Protein AF-A0A7J6T1U2-F1 (afdb_monomer)

Radius of gyration: 19.79 Å; Cα contacts (8 Å, |Δi|>4): 195; chains: 1; bounding box: 61×40×53 Å

Organism: Perkinsus olseni (NCBI:txid32597)

Solvent-accessible surface area (backbone atoms only — not comparable to full-atom values): 10770 Å² total; per-residue (Å²): 135,85,80,74,94,77,48,76,66,61,52,60,63,57,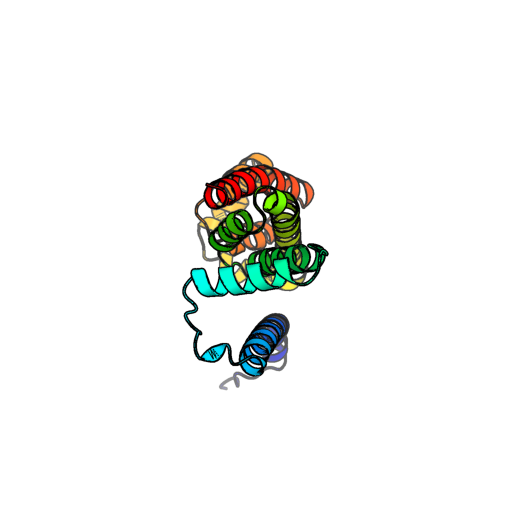48,67,62,43,53,60,50,50,50,49,50,46,51,52,46,52,50,51,48,55,37,52,76,67,66,44,62,89,41,79,74,48,53,73,64,52,56,48,49,53,54,51,51,57,58,72,75,46,100,59,68,63,60,59,50,50,51,52,21,50,52,37,18,50,29,38,51,72,35,45,84,56,62,68,57,40,20,50,35,2,53,76,50,29,80,60,25,52,78,31,43,39,57,22,35,40,51,14,38,52,49,28,21,51,42,20,48,74,76,34,31,68,59,53,40,63,74,33,71,84,37,70,65,46,56,50,48,53,57,42,43,74,78,39,43,63,63,42,44,44,52,55,66,73,45,99,63,58,55,40,52,61,23,30,56,50,24,65,44,94,68,51,70,66,56,49,49,51,30,44,43,59,54,42,43,54,52,39,52,52,32,23,49,62,24,56,107

pLDDT: mean 75.92, std 17.02, range [34.56, 96.31]

Mean predicted aligned error: 12.46 Å

Secondary structure (DSSP, 8-state):
----S--HHHHHHHHHHHHHHHHHHHHHHHHHHHHHHTTGGGGSS--HHHHHHHHHHHHHH-S-THHHHHHHHHHHHHHHHHT---HHHHHHHHHHHGGGGHHHHHHHHHHHHHHHHHHHHHTSHHHHHHHHTT-HHHHHHHHHHHHHHHHHHHHHHHSSS-HHIIIIIHHTSS--HHHHHHHHHHHHHHHHHHHHHHHH-

Sequence (201 aa):
MIASPFSREGFKTLWKPLIPLLVIVSLLLTLLVELKRNDAWAGLLPSFREIVNYLESLSSQNGSYTKEYALFGVVVFLSTICGVPITPVEVTAGFVLKWRALLVAFPAKTAGSVASFLMGRYFWFDLVRSALDRSDYYKALQILTRNSEMKFLFLSRFMYVPIWVKNYGVSVTAVTLRGFLLASASVGFLFSVLFVYVGVT

Structure (mmCIF, N/CA/C/O backbone):
data_AF-A0A7J6T1U2-F1
#
_entry.id   AF-A0A7J6T1U2-F1
#
loop_
_atom_site.group_PDB
_atom_site.id
_atom_site.type_symbol
_atom_site.label_atom_id
_atom_site.label_alt_id
_atom_site.label_comp_id
_atom_site.label_asym_id
_atom_site.label_entity_id
_atom_site.label_seq_id
_atom_site.pdbx_PDB_ins_code
_atom_site.Cartn_x
_atom_site.Cartn_y
_atom_site.Cartn_z
_atom_site.occupancy
_atom_site.B_iso_or_equiv
_atom_site.auth_seq_id
_atom_site.auth_comp_id
_atom_site.auth_asym_id
_atom_site.auth_atom_id
_atom_site.pdbx_PDB_model_num
ATOM 1 N N . MET A 1 1 ? -39.356 -29.074 11.215 1.00 36.44 1 MET A N 1
ATOM 2 C CA . MET A 1 1 ? -39.395 -28.295 9.958 1.00 36.44 1 MET A CA 1
ATOM 3 C C . MET A 1 1 ? -37.972 -27.910 9.601 1.00 36.44 1 MET A C 1
ATOM 5 O O . MET A 1 1 ? -37.366 -27.126 10.316 1.00 36.44 1 MET A O 1
ATOM 9 N N . ILE A 1 2 ? -37.411 -28.547 8.576 1.00 34.56 2 ILE A N 1
ATOM 10 C CA . ILE A 1 2 ? -36.039 -28.321 8.111 1.00 34.56 2 ILE A CA 1
ATOM 11 C C . ILE A 1 2 ? -36.081 -27.085 7.209 1.00 34.56 2 ILE A C 1
ATOM 13 O O . ILE A 1 2 ? -36.714 -27.112 6.156 1.00 34.56 2 ILE A O 1
ATOM 17 N N . ALA A 1 3 ? -35.481 -25.982 7.655 1.00 34.78 3 ALA A N 1
ATOM 18 C CA . ALA A 1 3 ? -35.386 -24.763 6.863 1.00 34.78 3 ALA A CA 1
ATOM 19 C C . ALA A 1 3 ? -34.454 -25.010 5.667 1.00 34.78 3 ALA A C 1
ATOM 21 O O . ALA A 1 3 ? -33.284 -25.351 5.836 1.00 34.78 3 ALA A O 1
ATOM 22 N N . SER A 1 4 ? -34.982 -24.862 4.452 1.00 39.25 4 SER A N 1
ATOM 23 C CA . SER A 1 4 ? -34.212 -24.944 3.211 1.00 39.25 4 SER A CA 1
ATOM 24 C C . SER A 1 4 ? -33.115 -23.865 3.185 1.00 39.25 4 SER A C 1
ATOM 26 O O . SER A 1 4 ? -33.428 -22.703 3.457 1.00 39.25 4 SER A O 1
ATOM 28 N N . PRO A 1 5 ? -31.866 -24.177 2.795 1.00 42.72 5 PRO A N 1
ATOM 29 C CA . PRO A 1 5 ? -30.718 -23.268 2.912 1.00 42.72 5 PRO A CA 1
ATOM 30 C C . PRO A 1 5 ? -30.700 -22.112 1.891 1.00 42.72 5 PRO A C 1
ATOM 32 O O . PRO A 1 5 ? -29.701 -21.410 1.775 1.00 42.72 5 PRO A O 1
ATOM 35 N N . PHE A 1 6 ? -31.783 -21.884 1.145 1.00 45.88 6 PHE A N 1
ATOM 36 C CA . PHE A 1 6 ? -31.827 -20.929 0.036 1.00 45.88 6 PHE A CA 1
ATOM 37 C C . PHE A 1 6 ? -32.827 -19.792 0.302 1.00 45.88 6 PHE A C 1
ATOM 39 O O . PHE A 1 6 ? -33.858 -19.664 -0.356 1.00 45.88 6 PHE A O 1
ATOM 46 N N . SER A 1 7 ? -32.542 -18.949 1.300 1.00 49.25 7 SER A N 1
ATOM 47 C CA . SER A 1 7 ? -33.283 -17.695 1.485 1.00 49.25 7 SER A CA 1
ATOM 48 C C . SER A 1 7 ? -32.768 -16.628 0.504 1.00 49.25 7 SER A C 1
ATOM 50 O O . SER A 1 7 ? -31.565 -16.491 0.275 1.00 49.25 7 SER A O 1
ATOM 52 N N . ARG A 1 8 ? -33.677 -15.834 -0.086 1.00 46.66 8 ARG A N 1
ATOM 53 C CA . ARG A 1 8 ? -33.342 -14.716 -1.003 1.00 46.66 8 ARG A CA 1
ATOM 54 C C . ARG A 1 8 ? -32.368 -13.691 -0.390 1.00 46.66 8 ARG A C 1
ATOM 56 O O . ARG A 1 8 ? -31.670 -13.000 -1.128 1.00 46.66 8 ARG A O 1
ATOM 63 N N . GLU A 1 9 ? -32.317 -13.609 0.936 1.00 50.97 9 GLU A N 1
ATOM 64 C CA . GLU A 1 9 ? -31.391 -12.780 1.720 1.00 50.97 9 GLU A CA 1
ATOM 65 C C . GLU A 1 9 ? -29.943 -13.298 1.633 1.00 50.97 9 GLU A C 1
ATOM 67 O O . GLU A 1 9 ? -29.033 -12.516 1.357 1.00 50.97 9 GLU A O 1
ATOM 72 N N . GLY A 1 10 ? -29.737 -14.618 1.764 1.00 47.06 10 GLY A N 1
ATOM 73 C CA . GLY A 1 10 ? -28.428 -15.274 1.628 1.00 47.06 10 GLY A CA 1
ATOM 74 C C . GLY A 1 10 ? -27.845 -15.178 0.215 1.00 47.06 10 GLY A C 1
ATOM 75 O O . GLY A 1 10 ? -26.635 -15.070 0.030 1.00 47.06 10 GLY A O 1
ATOM 76 N N . PHE A 1 11 ? -28.714 -15.135 -0.800 1.00 44.22 11 PHE A N 1
ATOM 77 C CA . PHE A 1 11 ? -28.301 -14.915 -2.185 1.00 44.22 11 PHE A CA 1
ATOM 78 C C . PHE A 1 11 ? -27.785 -13.480 -2.391 1.00 44.22 11 PHE A C 1
ATOM 80 O O . PHE A 1 11 ? -26.731 -13.281 -2.978 1.00 44.22 11 PHE A O 1
ATOM 87 N N . LYS A 1 12 ? -28.436 -12.447 -1.843 1.00 45.31 12 LYS A N 1
ATOM 88 C CA . LYS A 1 12 ? -27.966 -11.054 -2.002 1.00 45.31 12 LYS A CA 1
ATOM 89 C C . LYS A 1 12 ? -26.650 -10.759 -1.268 1.00 45.31 12 LYS A C 1
ATOM 91 O O . LYS A 1 12 ? -25.885 -9.908 -1.721 1.00 45.31 12 LYS A O 1
ATOM 96 N N . THR A 1 13 ? -26.367 -11.444 -0.161 1.00 52.94 13 THR A N 1
ATOM 97 C CA . THR A 1 13 ? -25.088 -11.347 0.567 1.00 52.94 13 THR A CA 1
ATOM 98 C C . THR A 1 13 ? -23.954 -12.103 -0.124 1.00 52.94 13 THR A C 1
ATOM 100 O O . THR A 1 13 ? -22.820 -11.628 -0.082 1.00 52.94 13 THR A O 1
ATOM 103 N N . LEU A 1 14 ? -24.249 -13.195 -0.842 1.00 48.59 14 LEU A N 1
ATOM 104 C CA . LEU A 1 14 ? -23.256 -13.934 -1.634 1.00 48.59 14 LEU A CA 1
ATOM 105 C C . LEU A 1 14 ? -22.735 -13.139 -2.845 1.00 48.59 14 LEU A C 1
ATOM 107 O O . LEU A 1 14 ? -21.564 -13.251 -3.194 1.00 48.59 14 LEU A O 1
ATOM 111 N N . TRP A 1 15 ? -23.582 -12.328 -3.491 1.00 43.09 15 TRP A N 1
ATOM 112 C CA . TRP A 1 15 ? -23.226 -11.656 -4.753 1.00 43.09 15 TRP A CA 1
ATOM 113 C C . TRP A 1 15 ? -22.392 -10.377 -4.594 1.00 43.09 15 TRP A C 1
ATOM 115 O O . TRP A 1 15 ? -21.662 -10.001 -5.509 1.00 43.09 15 TRP A O 1
ATOM 125 N N . LYS A 1 16 ? -22.427 -9.723 -3.428 1.00 51.00 16 LYS A N 1
ATOM 126 C CA . LYS A 1 16 ? -21.649 -8.496 -3.167 1.00 51.00 16 LYS A CA 1
ATOM 127 C C . LYS A 1 16 ? -20.119 -8.680 -3.255 1.00 51.00 16 LYS A C 1
ATOM 129 O O . LYS A 1 16 ? -19.478 -7.797 -3.821 1.00 51.00 16 LYS A O 1
ATOM 134 N N . PRO A 1 17 ? -19.517 -9.781 -2.758 1.00 53.31 17 PRO A N 1
ATOM 135 C CA . PRO A 1 17 ? -18.104 -10.093 -3.001 1.00 53.31 17 PRO A CA 1
ATOM 136 C C . PRO A 1 17 ? -17.857 -10.810 -4.338 1.00 53.31 17 PRO A C 1
ATOM 138 O O . PRO A 1 17 ? -16.730 -10.799 -4.828 1.00 53.31 17 PRO A O 1
ATOM 141 N N . LEU A 1 18 ? -18.884 -11.398 -4.963 1.00 50.78 18 LEU A N 1
ATOM 142 C CA . LEU A 1 18 ? -18.737 -12.024 -6.279 1.00 50.78 18 LEU A CA 1
ATOM 143 C C . LEU A 1 18 ? -18.500 -10.994 -7.377 1.00 50.78 18 LEU A C 1
ATOM 145 O O . LEU A 1 18 ? -17.748 -11.285 -8.285 1.00 50.78 18 LEU A O 1
ATOM 149 N N . ILE A 1 19 ? -19.066 -9.788 -7.304 1.00 60.62 19 ILE A N 1
ATOM 150 C CA . ILE A 1 19 ? -18.836 -8.748 -8.322 1.00 60.62 19 ILE A CA 1
ATOM 151 C C . ILE A 1 19 ? -17.349 -8.351 -8.436 1.00 60.62 19 ILE A C 1
ATOM 153 O O . ILE A 1 19 ? -16.812 -8.445 -9.535 1.00 60.62 19 ILE A O 1
ATOM 157 N N . PRO A 1 20 ? -16.634 -7.959 -7.361 1.00 53.28 20 PRO A N 1
ATOM 158 C CA . PRO A 1 20 ? -15.203 -7.668 -7.450 1.00 53.28 20 PRO A CA 1
ATOM 159 C C . PRO A 1 20 ? -14.383 -8.918 -7.793 1.00 53.28 20 PRO A C 1
ATOM 161 O O . PRO A 1 20 ? -13.440 -8.808 -8.566 1.00 53.28 20 PRO A O 1
ATOM 164 N N . LEU A 1 21 ? -14.765 -10.108 -7.308 1.00 55.72 21 LEU A N 1
ATOM 165 C CA . LEU A 1 21 ? -14.121 -11.365 -7.700 1.00 55.72 21 LEU A CA 1
ATOM 166 C C . LEU A 1 21 ? -14.301 -11.645 -9.198 1.00 55.72 21 LEU A C 1
ATOM 168 O O . LEU A 1 21 ? -13.348 -12.029 -9.854 1.00 55.72 21 LEU A O 1
ATOM 172 N N . LEU A 1 22 ? -15.488 -11.413 -9.756 1.00 60.91 22 LEU A N 1
ATOM 173 C CA . LEU A 1 22 ? -15.810 -11.577 -11.173 1.00 60.91 22 LEU A CA 1
ATOM 174 C C . LEU A 1 22 ? -15.120 -10.520 -12.026 1.00 60.91 22 LEU A C 1
ATOM 176 O O . LEU A 1 22 ? -14.711 -10.833 -13.134 1.00 60.91 22 LEU A O 1
ATOM 180 N N . VAL A 1 23 ? -14.945 -9.297 -11.523 1.00 63.38 23 VAL A N 1
ATOM 181 C CA . VAL A 1 23 ? -14.148 -8.259 -12.190 1.00 63.38 23 VAL A CA 1
ATOM 182 C C . VAL A 1 23 ? -12.666 -8.627 -12.161 1.00 63.38 23 VAL A C 1
ATOM 184 O O . VAL A 1 23 ? -12.006 -8.493 -13.180 1.00 63.38 23 VAL A O 1
ATOM 187 N N . ILE A 1 24 ? -12.142 -9.155 -11.053 1.00 60.56 24 ILE A N 1
ATOM 188 C CA . ILE A 1 24 ? -10.757 -9.642 -10.951 1.00 60.56 24 ILE A CA 1
ATOM 189 C C . ILE A 1 24 ? -10.550 -10.863 -11.844 1.00 60.56 24 ILE A C 1
ATOM 191 O O . ILE A 1 24 ? -9.579 -10.910 -12.582 1.00 60.56 24 ILE A O 1
ATOM 195 N N . VAL A 1 25 ? -11.469 -11.825 -11.825 1.00 68.12 25 VAL A N 1
ATOM 196 C CA . VAL A 1 25 ? -11.450 -12.999 -12.701 1.00 68.12 25 VAL A CA 1
ATOM 197 C C . VAL A 1 25 ? -11.589 -12.559 -14.149 1.00 68.12 25 VAL A C 1
ATOM 199 O O . VAL A 1 25 ? -10.854 -13.061 -14.976 1.00 68.12 25 VAL A O 1
ATOM 202 N N . SER A 1 26 ? -12.437 -11.581 -14.465 1.00 60.81 26 SER A N 1
ATOM 203 C CA . SER A 1 26 ? -12.555 -10.996 -15.805 1.00 60.81 26 SER A CA 1
ATOM 204 C C . SER A 1 26 ? -11.263 -10.306 -16.230 1.00 60.81 26 SER A C 1
ATOM 206 O O . SER A 1 26 ? -10.792 -10.556 -17.328 1.00 60.81 26 SER A O 1
ATOM 208 N N . LEU A 1 27 ? -10.629 -9.522 -15.354 1.00 62.75 27 LEU A N 1
ATOM 209 C CA . LEU A 1 27 ? -9.368 -8.836 -15.634 1.00 62.75 27 LEU A CA 1
ATOM 210 C C . LEU A 1 27 ? -8.206 -9.822 -15.795 1.00 62.75 27 LEU A C 1
ATOM 212 O O . LEU A 1 27 ? -7.423 -9.700 -16.735 1.00 62.75 27 LEU A O 1
ATOM 216 N N . LEU A 1 28 ? -8.132 -10.837 -14.932 1.00 63.62 28 LEU A N 1
ATOM 217 C CA . LEU A 1 28 ? -7.198 -11.954 -15.046 1.00 63.62 28 LEU A CA 1
ATOM 218 C C . LEU A 1 28 ? -7.475 -12.758 -16.312 1.00 63.62 28 LEU A C 1
ATOM 220 O O . LEU A 1 28 ? -6.537 -13.108 -17.006 1.00 63.62 28 LEU A O 1
ATOM 224 N N . LEU A 1 29 ? -8.733 -13.004 -16.669 1.00 68.69 29 LEU A N 1
ATOM 225 C CA . LEU A 1 29 ? -9.106 -13.679 -17.907 1.00 68.69 29 LEU A CA 1
ATOM 226 C C . LEU A 1 29 ? -8.769 -12.828 -19.128 1.00 68.69 29 LEU A C 1
ATOM 228 O O . LEU A 1 29 ? -8.266 -13.380 -20.091 1.00 68.69 29 LEU A O 1
ATOM 232 N N . THR A 1 30 ? -8.966 -11.510 -19.106 1.00 67.56 30 THR A N 1
ATOM 233 C CA . THR A 1 30 ? -8.538 -10.627 -20.200 1.00 67.56 30 THR A CA 1
ATOM 234 C C . THR A 1 30 ? -7.022 -10.580 -20.307 1.00 67.56 30 THR A C 1
ATOM 236 O O . THR A 1 30 ? -6.508 -10.619 -21.415 1.00 67.56 30 THR A O 1
ATOM 239 N N . LEU A 1 31 ? -6.301 -10.599 -19.182 1.00 63.50 31 LEU A N 1
ATOM 240 C CA . LEU A 1 31 ? -4.846 -10.719 -19.152 1.00 63.50 31 LEU A CA 1
ATOM 241 C C . LEU A 1 31 ? -4.402 -12.069 -19.732 1.00 63.50 31 LEU A C 1
ATOM 243 O O . LEU A 1 31 ? -3.537 -12.108 -20.593 1.00 63.50 31 LEU A O 1
ATOM 247 N N . LEU A 1 32 ? -5.038 -13.168 -19.329 1.00 61.19 32 LEU A N 1
ATOM 248 C CA . LEU A 1 32 ? -4.779 -14.518 -19.832 1.00 61.19 32 LEU A CA 1
ATOM 249 C C . LEU A 1 32 ? -5.128 -14.641 -21.329 1.00 61.19 32 LEU A C 1
ATOM 251 O O . LEU A 1 32 ? -4.372 -15.232 -22.094 1.00 61.19 32 LEU A O 1
ATOM 255 N N . VAL A 1 33 ? -6.233 -14.054 -21.787 1.00 66.81 33 VAL A N 1
ATOM 256 C CA . VAL A 1 33 ? -6.631 -14.018 -23.204 1.00 66.81 33 VAL A CA 1
ATOM 257 C C . VAL A 1 33 ? -5.656 -13.178 -24.023 1.00 66.81 33 VAL A C 1
ATOM 259 O O . VAL A 1 33 ? -5.296 -13.595 -25.119 1.00 66.81 33 VAL A O 1
ATOM 262 N N . GLU A 1 34 ? -5.171 -12.055 -23.495 1.00 65.25 34 GLU A N 1
ATOM 263 C CA . GLU A 1 34 ? -4.133 -11.242 -24.137 1.00 65.25 34 GLU A CA 1
ATOM 264 C C . GLU A 1 34 ? -2.807 -12.012 -24.234 1.00 65.25 34 GLU A C 1
ATOM 266 O O . GLU A 1 34 ? -2.186 -12.056 -25.294 1.00 65.25 34 GLU A O 1
ATOM 271 N N . LEU A 1 35 ? -2.440 -12.734 -23.170 1.00 51.09 35 LEU A N 1
ATOM 272 C CA . LEU A 1 35 ? -1.322 -13.680 -23.173 1.00 51.09 35 LEU A CA 1
ATOM 273 C C . LEU A 1 35 ? -1.554 -14.828 -24.179 1.00 51.09 35 LEU A C 1
ATOM 275 O O . LEU A 1 35 ? -0.599 -15.358 -24.738 1.00 51.09 35 LEU A O 1
ATOM 279 N N . LYS A 1 36 ? -2.815 -15.204 -24.463 1.00 53.44 36 LYS A N 1
ATOM 280 C CA . LYS A 1 36 ? -3.182 -16.280 -25.419 1.00 53.44 36 LYS A CA 1
ATOM 281 C C . LYS A 1 36 ? -3.104 -15.854 -26.848 1.00 53.44 36 LYS A C 1
ATOM 283 O O . LYS A 1 36 ? -2.620 -16.601 -27.688 1.00 53.44 36 LYS A O 1
ATOM 288 N N . ARG A 1 37 ? -3.582 -14.650 -27.100 1.00 58.78 37 ARG A N 1
ATOM 289 C CA . ARG A 1 37 ? -3.600 -14.052 -28.419 1.00 58.78 37 ARG A CA 1
ATOM 290 C C . ARG A 1 37 ? -2.188 -13.811 -28.961 1.00 58.78 37 ARG A C 1
ATOM 292 O O . ARG A 1 37 ? -2.027 -13.816 -30.171 1.00 58.78 37 ARG A O 1
ATOM 299 N N . ASN A 1 38 ? -1.199 -13.664 -28.079 1.00 56.12 38 ASN A N 1
ATOM 300 C CA . ASN A 1 38 ? 0.208 -13.447 -28.427 1.00 56.12 38 ASN A CA 1
ATOM 301 C C . ASN A 1 38 ? 1.103 -14.705 -28.328 1.00 56.12 38 ASN A C 1
ATOM 303 O O . ASN A 1 38 ? 2.316 -14.552 -28.227 1.00 56.12 38 ASN A O 1
ATOM 307 N N . ASP A 1 39 ? 0.556 -15.930 -28.299 1.00 50.12 39 ASP A N 1
ATOM 308 C CA . ASP A 1 39 ? 1.332 -17.181 -28.114 1.00 50.12 39 ASP A CA 1
ATOM 309 C C . ASP A 1 39 ? 2.215 -17.219 -26.839 1.00 50.12 39 ASP A C 1
ATOM 311 O O . ASP A 1 39 ? 3.097 -18.065 -26.686 1.00 50.12 39 ASP A O 1
ATOM 315 N N . ALA A 1 40 ? 1.936 -16.370 -25.843 1.00 48.41 40 ALA A N 1
ATOM 316 C CA . ALA A 1 40 ? 2.740 -16.250 -24.622 1.00 48.41 40 ALA A CA 1
ATOM 317 C C . ALA A 1 40 ? 2.513 -17.390 -23.601 1.00 48.41 40 ALA A C 1
ATOM 319 O O . ALA A 1 40 ? 3.150 -17.420 -22.550 1.00 48.41 40 ALA A O 1
ATOM 320 N N . TRP A 1 41 ? 1.626 -18.357 -23.881 1.00 41.12 41 TRP A N 1
ATOM 321 C CA . TRP A 1 41 ? 1.329 -19.477 -22.963 1.00 41.12 41 TRP A CA 1
ATOM 322 C C . TRP A 1 41 ? 2.407 -20.548 -22.924 1.00 41.12 41 TRP A C 1
ATOM 324 O O . TRP A 1 41 ? 2.528 -21.237 -21.912 1.00 41.12 41 TRP A O 1
ATOM 334 N N . ALA A 1 42 ? 3.203 -20.683 -23.988 1.00 41.16 42 ALA A N 1
ATOM 335 C CA . ALA A 1 42 ? 4.355 -21.581 -23.978 1.00 41.16 42 ALA A CA 1
ATOM 336 C C . ALA A 1 42 ? 5.417 -21.145 -22.946 1.00 41.16 42 ALA A C 1
ATOM 338 O O . ALA A 1 42 ? 6.231 -21.962 -22.525 1.00 41.16 42 ALA A O 1
ATOM 339 N N . GLY A 1 43 ? 5.358 -19.892 -22.483 1.00 46.44 43 GLY A N 1
ATOM 340 C CA . GLY A 1 43 ? 6.191 -19.337 -21.425 1.00 46.44 43 GLY A CA 1
ATOM 341 C C . GLY A 1 43 ? 5.369 -18.925 -20.211 1.00 46.44 43 GLY A C 1
ATOM 342 O O . GLY A 1 43 ? 5.490 -17.795 -19.782 1.00 46.44 43 GLY A O 1
ATOM 343 N N . LEU A 1 44 ? 4.501 -19.782 -19.649 1.00 41.25 44 LEU A N 1
ATOM 344 C CA . LEU A 1 44 ? 3.744 -19.441 -18.422 1.00 41.25 44 LEU A CA 1
ATOM 345 C C . LEU A 1 44 ? 4.595 -19.484 -17.135 1.00 41.25 44 LEU A C 1
ATOM 347 O O . LEU A 1 44 ? 4.187 -18.992 -16.084 1.00 41.25 44 LEU A O 1
ATOM 351 N N . LEU A 1 45 ? 5.816 -20.004 -17.251 1.00 45.84 45 LEU A N 1
ATOM 352 C CA . LEU A 1 45 ? 6.964 -19.592 -16.450 1.00 45.84 45 LEU A CA 1
ATOM 353 C C . LEU A 1 45 ? 7.926 -18.866 -17.394 1.00 45.84 45 LEU A C 1
ATOM 355 O O . LEU A 1 45 ? 8.958 -19.443 -17.747 1.00 45.84 45 LEU A O 1
ATOM 359 N N . PRO A 1 46 ? 7.623 -17.641 -17.852 1.00 51.38 46 PRO A N 1
ATOM 360 C CA . PRO A 1 46 ? 8.645 -16.898 -18.547 1.00 51.38 46 PRO A CA 1
ATOM 361 C C . PRO A 1 46 ? 9.681 -16.658 -17.460 1.00 51.38 46 PRO A C 1
ATOM 363 O O . PRO A 1 46 ? 9.367 -16.117 -16.391 1.00 51.38 46 PRO A O 1
ATOM 366 N N . SER A 1 47 ? 10.901 -17.155 -17.664 1.00 54.66 47 SER A N 1
ATOM 367 C CA . SER A 1 47 ? 12.005 -16.793 -16.778 1.00 54.66 47 SER A CA 1
ATOM 368 C C . SER A 1 47 ? 11.937 -15.274 -16.578 1.00 54.66 47 SER A C 1
ATOM 370 O O . SER A 1 47 ? 11.574 -14.566 -17.512 1.00 54.66 47 SER A O 1
ATOM 372 N N . PHE A 1 48 ? 12.211 -14.748 -15.380 1.00 48.88 48 PHE A N 1
ATOM 373 C CA . PHE A 1 48 ? 12.170 -13.296 -15.105 1.00 48.88 48 PHE A CA 1
ATOM 374 C C . PHE A 1 48 ? 12.751 -12.457 -16.268 1.00 48.88 48 PHE A C 1
ATOM 376 O O . PHE A 1 48 ? 12.222 -11.412 -16.634 1.00 48.88 48 PHE A O 1
ATOM 383 N N . ARG A 1 49 ? 13.772 -13.021 -16.922 1.00 48.81 49 ARG A N 1
ATOM 384 C CA . ARG A 1 49 ? 14.407 -12.586 -18.164 1.00 48.81 49 ARG A CA 1
ATOM 385 C C . ARG A 1 49 ? 13.476 -12.360 -19.365 1.00 48.81 49 ARG A C 1
ATOM 387 O O . ARG A 1 49 ? 13.653 -11.371 -20.051 1.00 48.81 49 ARG A O 1
ATOM 394 N N . GLU A 1 50 ? 12.506 -13.220 -19.650 1.00 62.16 50 GLU A N 1
ATOM 395 C CA . GLU A 1 50 ? 11.557 -13.049 -20.762 1.00 62.16 50 GLU A CA 1
ATOM 396 C C . GLU A 1 50 ? 10.537 -11.939 -20.502 1.00 62.16 50 GLU A C 1
ATOM 398 O O . GLU A 1 50 ? 10.249 -11.160 -21.408 1.00 62.16 50 GLU A O 1
ATOM 403 N N . ILE A 1 51 ? 10.047 -11.804 -19.261 1.00 54.81 51 ILE A N 1
ATOM 404 C CA . ILE A 1 51 ? 9.204 -10.661 -18.868 1.00 54.81 51 ILE A CA 1
ATOM 405 C C . ILE A 1 51 ? 10.001 -9.367 -19.032 1.00 54.81 51 ILE A C 1
ATOM 407 O O . ILE A 1 51 ? 9.506 -8.406 -19.617 1.00 54.81 51 ILE A O 1
ATOM 411 N N . VAL A 1 52 ? 11.249 -9.361 -18.559 1.00 55.28 52 VAL A N 1
ATOM 412 C CA . VAL A 1 52 ? 12.180 -8.244 -18.736 1.00 55.28 52 VAL A CA 1
ATOM 413 C C . VAL A 1 52 ? 12.391 -7.933 -20.217 1.00 55.28 52 VAL A C 1
ATOM 415 O O . VAL A 1 52 ? 12.195 -6.792 -20.611 1.00 55.28 52 VAL A O 1
ATOM 418 N N . ASN A 1 53 ? 12.686 -8.930 -21.052 1.00 62.28 53 ASN A N 1
ATOM 419 C CA . ASN A 1 53 ? 12.928 -8.734 -22.482 1.00 62.28 53 ASN A CA 1
ATOM 420 C C . ASN A 1 53 ? 11.680 -8.217 -23.217 1.00 62.28 53 ASN A C 1
ATOM 422 O O . ASN A 1 53 ? 11.791 -7.387 -24.115 1.00 62.28 53 ASN A O 1
ATOM 426 N N . TYR A 1 54 ? 10.482 -8.674 -22.836 1.00 63.47 54 TYR A N 1
ATOM 427 C CA . TYR A 1 54 ? 9.228 -8.161 -23.386 1.00 63.47 54 TYR A CA 1
ATOM 428 C C . TYR A 1 54 ? 9.004 -6.694 -22.992 1.00 63.47 54 TYR A C 1
ATOM 430 O O . TYR A 1 54 ? 8.676 -5.869 -23.846 1.00 63.47 54 TYR A O 1
ATOM 438 N N . LEU A 1 55 ? 9.252 -6.341 -21.727 1.00 55.09 55 LEU A N 1
ATOM 439 C CA . LEU A 1 55 ? 9.174 -4.955 -21.256 1.00 55.09 55 LEU A CA 1
ATOM 440 C C . LEU A 1 55 ? 10.241 -4.060 -21.914 1.00 55.09 55 LEU A C 1
ATOM 442 O O . LEU A 1 55 ? 9.928 -2.943 -22.316 1.00 55.09 55 LEU A O 1
ATOM 446 N N . GLU A 1 56 ? 11.461 -4.558 -22.113 1.00 62.09 56 GLU A N 1
ATOM 447 C CA . GLU A 1 56 ? 12.527 -3.861 -22.846 1.00 62.09 56 GLU A CA 1
ATOM 448 C C . GLU A 1 56 ? 12.175 -3.682 -24.331 1.00 62.09 56 GLU A C 1
ATOM 450 O O . GLU A 1 56 ? 12.418 -2.616 -24.902 1.00 62.09 56 GLU A O 1
ATOM 455 N N . SER A 1 57 ? 11.528 -4.674 -24.952 1.00 62.53 57 SER A N 1
ATOM 456 C CA . SER A 1 57 ? 11.061 -4.570 -26.341 1.00 62.53 57 SER A CA 1
ATOM 457 C C . SER A 1 57 ? 9.962 -3.514 -26.511 1.00 62.53 57 SER A C 1
ATOM 459 O O . SER A 1 57 ? 9.960 -2.784 -27.504 1.00 62.53 57 SER A O 1
ATOM 461 N N . LEU A 1 58 ? 9.083 -3.359 -25.510 1.00 55.31 58 LEU A N 1
ATOM 462 C CA . LEU A 1 58 ? 8.082 -2.289 -25.458 1.00 55.31 58 LEU A CA 1
ATOM 463 C C . LEU A 1 58 ? 8.731 -0.906 -25.296 1.00 55.31 58 LEU A C 1
ATOM 465 O O . LEU A 1 58 ? 8.250 0.056 -25.901 1.00 55.31 58 LEU A O 1
ATOM 469 N N . SER A 1 59 ? 9.845 -0.831 -24.562 1.00 54.12 59 SER A N 1
ATOM 470 C CA . SER A 1 59 ? 10.635 0.393 -24.371 1.00 54.12 59 SER A CA 1
ATOM 471 C C . SER A 1 59 ? 11.351 0.852 -25.636 1.00 54.12 59 SER A C 1
ATOM 473 O O . SER A 1 59 ? 11.457 2.049 -25.908 1.00 54.12 59 SER A O 1
ATOM 475 N N . SER A 1 60 ? 11.803 -0.096 -26.460 1.00 55.47 60 SER A N 1
ATOM 476 C CA . SER A 1 60 ? 12.562 0.202 -27.677 1.00 55.47 60 SER A CA 1
ATOM 477 C C . SER A 1 60 ? 11.702 0.679 -28.856 1.00 55.47 60 SER A C 1
ATOM 479 O O . SER A 1 60 ? 12.253 1.259 -29.791 1.00 55.47 60 SER A O 1
ATOM 481 N N . GLN A 1 61 ? 10.386 0.427 -28.870 1.00 54.34 61 GLN A N 1
ATOM 482 C CA . GLN A 1 61 ? 9.586 0.561 -30.100 1.00 54.34 61 GLN A CA 1
ATOM 483 C C . GLN A 1 61 ? 8.775 1.862 -30.218 1.00 54.34 61 GLN A C 1
ATOM 485 O O . GLN A 1 61 ? 8.296 2.189 -31.299 1.00 54.34 61 GLN A O 1
ATOM 490 N N . ASN A 1 62 ? 8.614 2.632 -29.142 1.00 49.06 62 ASN A N 1
ATOM 491 C CA . ASN A 1 62 ? 7.948 3.935 -29.175 1.00 49.06 62 ASN A CA 1
ATOM 492 C C . ASN A 1 62 ? 8.521 4.794 -28.053 1.00 49.06 62 ASN A C 1
ATOM 494 O O . ASN A 1 62 ? 8.381 4.422 -26.895 1.00 49.06 62 ASN A O 1
ATOM 498 N N . GLY A 1 63 ? 9.096 5.960 -28.360 1.00 53.81 63 GLY A N 1
ATOM 499 C CA . GLY A 1 63 ? 9.679 6.902 -27.386 1.00 53.81 63 GLY A CA 1
ATOM 500 C C . GLY A 1 63 ? 8.701 7.514 -26.361 1.00 53.81 63 GLY A C 1
ATOM 501 O O . GLY A 1 63 ? 8.919 8.622 -25.882 1.00 53.81 63 GLY A O 1
ATOM 502 N N . SER A 1 64 ? 7.604 6.827 -26.032 1.00 57.84 64 SER A N 1
ATOM 503 C CA . SER A 1 64 ? 6.592 7.207 -25.059 1.00 57.84 64 SER A CA 1
ATOM 504 C C . SER A 1 64 ? 6.582 6.205 -23.900 1.00 57.84 64 SER A C 1
ATOM 506 O O . SER A 1 64 ? 5.799 5.256 -23.866 1.00 57.84 64 SER A O 1
ATOM 508 N N . TYR A 1 65 ? 7.424 6.471 -22.900 1.00 65.62 65 TYR A N 1
ATOM 509 C CA . TYR A 1 65 ? 7.492 5.744 -21.622 1.00 65.62 65 TYR A CA 1
ATOM 510 C C . TYR A 1 65 ? 6.151 5.712 -20.848 1.00 65.62 65 TYR A C 1
ATOM 512 O O . TYR A 1 65 ? 5.996 4.990 -19.866 1.00 65.62 65 TYR A O 1
ATOM 520 N N . THR A 1 66 ? 5.148 6.480 -21.287 1.00 71.62 66 THR A N 1
ATOM 521 C CA . THR A 1 66 ? 3.815 6.598 -20.681 1.00 71.62 66 THR A CA 1
ATOM 522 C C . THR A 1 66 ? 3.097 5.256 -20.524 1.00 71.62 66 THR A C 1
ATOM 524 O O . THR A 1 66 ? 2.417 5.048 -19.520 1.00 71.62 66 THR A O 1
ATOM 527 N N . LYS A 1 67 ? 3.249 4.329 -21.482 1.00 74.56 67 LYS A N 1
ATOM 528 C CA . LYS A 1 67 ? 2.571 3.020 -21.432 1.00 74.56 67 LYS A CA 1
ATOM 529 C C . LYS A 1 67 ? 3.134 2.115 -20.335 1.00 74.56 67 LYS A C 1
ATOM 531 O O . LYS A 1 67 ? 2.362 1.478 -19.625 1.00 74.56 67 LYS A O 1
ATOM 536 N N . GLU A 1 68 ? 4.453 2.102 -20.157 1.00 73.56 68 GLU A N 1
ATOM 537 C CA . GLU A 1 68 ? 5.121 1.335 -19.099 1.00 73.56 68 GLU A CA 1
ATOM 538 C C . GLU A 1 68 ? 4.749 1.871 -17.716 1.00 73.56 68 GLU A C 1
ATOM 540 O O . GLU A 1 68 ? 4.357 1.104 -16.836 1.00 73.56 68 GLU A O 1
ATOM 545 N N . TYR A 1 69 ? 4.785 3.198 -17.538 1.00 79.38 69 TYR A N 1
ATOM 546 C CA . TYR A 1 69 ? 4.362 3.836 -16.291 1.00 79.38 69 TYR A CA 1
ATOM 547 C C . TYR A 1 69 ? 2.903 3.517 -15.959 1.00 79.38 69 TYR A C 1
ATOM 549 O O . TYR A 1 69 ? 2.592 3.160 -14.824 1.00 79.38 69 TYR A O 1
ATOM 557 N N . ALA A 1 70 ? 2.003 3.600 -16.941 1.00 79.38 70 ALA A N 1
ATOM 558 C CA . ALA A 1 70 ? 0.598 3.270 -16.732 1.00 79.38 70 ALA A CA 1
ATOM 559 C C . ALA A 1 70 ? 0.417 1.798 -16.333 1.00 79.38 70 ALA A C 1
ATOM 561 O O . ALA A 1 70 ? -0.301 1.514 -15.375 1.00 79.38 70 ALA A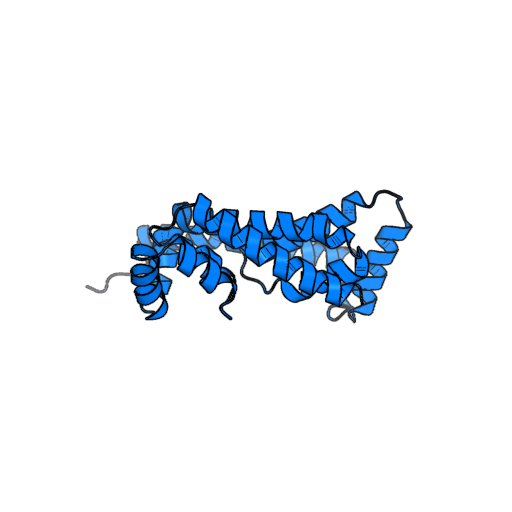 O 1
ATOM 562 N N . LEU A 1 71 ? 1.106 0.873 -17.010 1.00 81.62 71 LEU A N 1
ATOM 563 C CA . LEU A 1 71 ? 1.031 -0.556 -16.710 1.00 81.62 71 LEU A CA 1
ATOM 564 C C . LEU A 1 71 ? 1.499 -0.856 -15.281 1.00 81.62 71 LEU A C 1
ATOM 566 O O . LEU A 1 71 ? 0.748 -1.449 -14.506 1.00 81.62 71 LEU A O 1
ATOM 570 N N . PHE A 1 72 ? 2.697 -0.402 -14.902 1.00 80.25 72 PHE A N 1
ATOM 571 C CA . PHE A 1 72 ? 3.217 -0.611 -13.548 1.00 80.25 72 PHE A CA 1
ATOM 572 C C . PHE A 1 72 ? 2.327 0.039 -12.487 1.00 80.25 72 PHE A C 1
ATOM 574 O O . PHE A 1 72 ? 2.047 -0.578 -11.460 1.00 80.25 72 PHE A O 1
ATOM 581 N N . GLY A 1 73 ? 1.829 1.252 -12.742 1.00 83.88 73 GLY A N 1
ATOM 582 C CA . GLY A 1 73 ? 0.918 1.943 -11.832 1.00 83.88 73 GLY A CA 1
A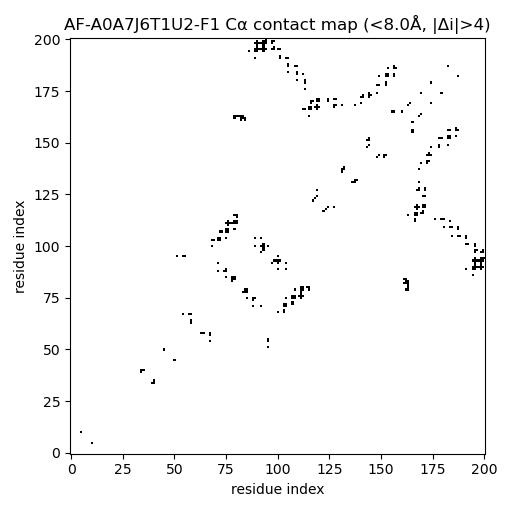TOM 583 C C . GLY A 1 73 ? -0.376 1.166 -11.602 1.00 83.88 73 GLY A C 1
ATOM 584 O O . GLY A 1 73 ? -0.772 0.956 -10.456 1.00 83.88 73 GLY A O 1
ATOM 585 N N . VAL A 1 74 ? -1.003 0.672 -12.672 1.00 84.88 74 VAL A N 1
ATOM 586 C CA . VAL A 1 74 ? -2.228 -0.136 -12.582 1.00 84.88 74 VAL A CA 1
ATOM 587 C C . VAL A 1 74 ? -1.966 -1.446 -11.844 1.00 84.88 74 VAL A C 1
ATOM 589 O O . VAL A 1 74 ? -2.726 -1.793 -10.940 1.00 84.88 74 VAL A O 1
ATOM 592 N N . VAL A 1 75 ? -0.876 -2.149 -12.162 1.00 84.88 75 VAL A N 1
ATOM 593 C CA . VAL A 1 75 ? -0.528 -3.415 -11.499 1.00 84.88 75 VAL A CA 1
ATOM 594 C C . VAL A 1 75 ? -0.291 -3.204 -10.005 1.00 84.88 75 VAL A C 1
ATOM 596 O O . VAL A 1 75 ? -0.843 -3.952 -9.197 1.00 84.88 75 VAL A O 1
ATOM 599 N N . VAL A 1 76 ? 0.466 -2.176 -9.608 1.00 86.94 76 VAL A N 1
ATOM 600 C CA . VAL A 1 76 ? 0.711 -1.859 -8.190 1.00 86.94 76 VAL A CA 1
ATOM 601 C C . VAL A 1 76 ? -0.590 -1.487 -7.480 1.00 86.94 76 VAL A C 1
ATOM 603 O O . VAL A 1 76 ? -0.870 -2.004 -6.394 1.00 86.94 76 VAL A O 1
ATOM 606 N N . PHE A 1 77 ? -1.412 -0.629 -8.087 1.00 88.94 77 PHE A N 1
ATOM 607 C CA . PHE A 1 77 ? -2.694 -0.205 -7.527 1.00 88.94 77 PHE A CA 1
ATOM 608 C C . PHE A 1 77 ? -3.629 -1.397 -7.285 1.00 88.94 77 PHE A C 1
ATOM 610 O O . PHE A 1 77 ? -4.107 -1.596 -6.165 1.00 88.94 77 PHE A O 1
ATOM 617 N N . LEU A 1 78 ? -3.830 -2.239 -8.303 1.00 85.88 78 LEU A N 1
ATOM 618 C CA . LEU A 1 78 ? -4.695 -3.415 -8.212 1.00 85.88 78 LEU A CA 1
ATOM 619 C C . LEU A 1 78 ? -4.138 -4.460 -7.245 1.00 85.88 78 LEU A C 1
ATOM 621 O O . LEU A 1 78 ? -4.896 -4.998 -6.441 1.00 85.88 78 LEU A O 1
ATOM 625 N N . SER A 1 79 ? -2.824 -4.698 -7.254 1.00 84.81 79 SER A N 1
ATOM 626 C CA . SER A 1 79 ? -2.169 -5.609 -6.303 1.00 84.81 79 SER A CA 1
ATOM 627 C C . SER A 1 79 ? -2.389 -5.159 -4.861 1.00 84.81 79 SER A C 1
ATOM 629 O O . SER A 1 79 ? -2.700 -5.976 -3.995 1.00 84.81 79 SER A O 1
ATOM 631 N N . THR A 1 80 ? -2.315 -3.847 -4.615 1.00 90.06 80 THR A N 1
ATOM 632 C CA . THR A 1 80 ? -2.591 -3.259 -3.297 1.00 90.06 80 THR A CA 1
ATOM 633 C C . THR A 1 80 ? -4.032 -3.505 -2.856 1.00 90.06 80 THR A C 1
ATOM 635 O O . THR A 1 80 ? -4.255 -3.884 -1.706 1.00 90.06 80 THR A O 1
ATOM 638 N N . ILE A 1 81 ? -4.996 -3.319 -3.765 1.00 87.94 81 ILE A N 1
ATOM 639 C CA . ILE A 1 81 ? -6.422 -3.560 -3.500 1.00 87.94 81 ILE A CA 1
ATOM 640 C C . ILE A 1 81 ? -6.701 -5.032 -3.225 1.00 87.94 81 ILE A C 1
ATOM 642 O O . ILE A 1 81 ? -7.431 -5.359 -2.287 1.00 87.94 81 ILE A O 1
ATOM 646 N N . CYS A 1 82 ? -6.096 -5.916 -4.013 1.00 80.44 82 CYS A N 1
ATOM 647 C CA . CYS A 1 82 ? -6.316 -7.356 -3.931 1.00 80.44 82 CYS A CA 1
ATOM 648 C C . CYS A 1 82 ? -5.566 -8.018 -2.768 1.00 80.44 82 CYS A C 1
ATOM 650 O O . CYS A 1 82 ? -5.767 -9.200 -2.510 1.00 80.44 82 CYS A O 1
ATOM 652 N N . GLY A 1 83 ? -4.697 -7.293 -2.059 1.00 79.94 83 GLY A N 1
ATOM 653 C CA . GLY A 1 83 ? -3.928 -7.874 -0.963 1.00 79.94 83 GLY A CA 1
ATOM 654 C C . GLY A 1 83 ? -2.694 -8.667 -1.398 1.00 79.94 83 GLY A C 1
ATOM 655 O O . GLY A 1 83 ? -2.127 -9.387 -0.575 1.00 79.94 83 GLY A O 1
ATOM 656 N N . VAL A 1 84 ? -2.291 -8.554 -2.666 1.00 79.19 84 VAL A N 1
ATOM 657 C CA . VAL A 1 84 ? -1.161 -9.285 -3.255 1.00 79.19 84 VAL A CA 1
ATOM 658 C C . VAL A 1 84 ? 0.162 -8.676 -2.764 1.00 79.19 84 VAL A C 1
ATOM 660 O O . VAL A 1 84 ? 0.248 -7.452 -2.615 1.00 79.19 84 VAL A O 1
ATOM 663 N N . PRO A 1 85 ? 1.210 -9.482 -2.501 1.00 77.44 85 PRO A N 1
ATOM 664 C CA . PRO A 1 85 ? 2.532 -8.962 -2.161 1.00 77.44 85 PRO A CA 1
ATOM 665 C C . PRO A 1 85 ? 3.065 -8.001 -3.235 1.00 77.44 85 PRO A C 1
ATOM 667 O O . PRO A 1 85 ? 3.290 -8.392 -4.375 1.00 77.44 85 PRO A O 1
ATOM 670 N N . ILE A 1 86 ? 3.286 -6.738 -2.862 1.00 83.50 86 ILE A N 1
ATOM 671 C CA . ILE A 1 86 ? 3.733 -5.677 -3.787 1.00 83.50 86 ILE A CA 1
ATOM 672 C C . ILE A 1 86 ? 5.252 -5.696 -3.991 1.00 83.50 86 ILE A C 1
ATOM 674 O O . ILE A 1 86 ? 5.739 -5.268 -5.033 1.00 83.50 86 ILE A O 1
ATOM 678 N N . THR A 1 87 ? 6.007 -6.217 -3.021 1.00 83.56 87 THR A N 1
ATOM 679 C CA . THR A 1 87 ? 7.476 -6.199 -3.021 1.00 83.56 87 THR A CA 1
ATOM 680 C C . THR A 1 87 ? 8.104 -6.673 -4.340 1.00 83.56 87 THR A C 1
ATOM 682 O O . THR A 1 87 ? 8.935 -5.935 -4.869 1.00 83.56 87 THR A O 1
ATOM 685 N N . PRO A 1 88 ? 7.703 -7.815 -4.942 1.00 79.62 88 PRO A N 1
ATOM 686 C CA . PRO A 1 88 ? 8.280 -8.253 -6.216 1.00 79.62 88 PRO A CA 1
ATOM 687 C C . PRO A 1 88 ? 8.002 -7.278 -7.368 1.00 79.62 88 PRO A C 1
ATOM 689 O O . PRO A 1 88 ? 8.849 -7.082 -8.237 1.00 79.62 88 PRO A O 1
ATOM 692 N N . VAL A 1 89 ? 6.831 -6.634 -7.359 1.00 80.00 89 VAL A N 1
ATOM 693 C CA . VAL A 1 89 ? 6.427 -5.656 -8.379 1.00 80.00 89 VAL A CA 1
ATOM 694 C C . VAL A 1 89 ? 7.269 -4.385 -8.266 1.00 80.00 89 VAL A C 1
ATOM 696 O O . VAL A 1 89 ? 7.737 -3.879 -9.280 1.00 80.00 89 VAL A O 1
ATOM 699 N N . GLU A 1 90 ? 7.512 -3.891 -7.048 1.00 84.44 90 GLU A N 1
ATOM 700 C CA . GLU A 1 90 ? 8.349 -2.704 -6.803 1.00 84.44 90 GLU A CA 1
ATOM 701 C C . GLU A 1 90 ? 9.819 -2.935 -7.179 1.00 84.44 90 GLU A C 1
ATOM 703 O O . GLU A 1 90 ? 10.427 -2.066 -7.803 1.00 84.44 90 GLU A O 1
ATOM 708 N N . VAL A 1 91 ? 10.369 -4.115 -6.870 1.00 82.62 91 VAL A N 1
ATOM 709 C CA . VAL A 1 91 ? 11.732 -4.498 -7.280 1.00 82.62 91 VAL A CA 1
ATOM 710 C C . VAL A 1 91 ? 11.829 -4.594 -8.805 1.00 82.62 91 VAL A C 1
ATOM 712 O O . VAL A 1 91 ? 12.733 -4.018 -9.403 1.00 82.62 91 VAL A O 1
ATOM 715 N N . THR A 1 92 ? 10.862 -5.246 -9.458 1.00 77.44 92 THR A N 1
ATOM 716 C CA . THR A 1 92 ? 10.832 -5.357 -10.930 1.00 77.44 92 THR A CA 1
ATOM 717 C C . THR A 1 92 ? 10.702 -3.985 -11.592 1.00 77.44 92 THR A C 1
ATOM 719 O O . THR A 1 92 ? 11.391 -3.692 -12.566 1.00 77.44 92 THR A O 1
ATOM 722 N N . ALA A 1 93 ? 9.863 -3.107 -11.038 1.00 77.44 93 ALA A N 1
ATOM 723 C CA . ALA A 1 93 ? 9.740 -1.737 -11.516 1.00 77.44 93 ALA A CA 1
ATOM 724 C C . ALA A 1 93 ? 11.065 -0.974 -11.362 1.00 77.44 93 ALA A C 1
ATOM 726 O O . ALA A 1 93 ? 11.463 -0.276 -12.289 1.00 77.44 93 ALA A O 1
ATOM 727 N N . GLY A 1 94 ? 11.772 -1.137 -10.237 1.00 81.19 94 GLY A N 1
ATOM 728 C CA . GLY A 1 94 ? 13.105 -0.563 -10.027 1.00 81.19 94 GLY A CA 1
ATOM 729 C C . GLY A 1 94 ? 14.150 -1.085 -11.015 1.00 81.19 94 GLY A C 1
ATOM 730 O O . GLY A 1 94 ? 14.983 -0.316 -11.485 1.00 81.19 94 GLY A O 1
ATOM 731 N N . PHE A 1 95 ? 14.066 -2.353 -11.411 1.00 81.00 95 PHE A N 1
ATOM 732 C CA . PHE A 1 95 ? 14.948 -2.924 -12.426 1.00 81.00 95 PHE A CA 1
ATOM 733 C C . PHE A 1 95 ? 14.739 -2.285 -13.808 1.00 81.00 95 PHE A C 1
ATOM 735 O O . PHE A 1 95 ? 15.714 -1.839 -14.424 1.00 81.00 95 PHE A O 1
ATOM 742 N N . VAL A 1 96 ? 13.475 -2.173 -14.242 1.00 77.50 96 VAL A N 1
ATOM 743 C CA . VAL A 1 96 ? 13.074 -1.687 -15.579 1.00 77.50 96 VAL A CA 1
ATOM 744 C C . VAL A 1 96 ? 13.125 -0.159 -15.684 1.00 77.50 96 VAL A C 1
ATOM 746 O O . VAL A 1 96 ? 13.760 0.395 -16.574 1.00 77.50 96 VAL A O 1
ATOM 749 N N . LEU A 1 97 ? 12.478 0.547 -14.754 1.00 79.94 97 LEU A N 1
ATOM 750 C CA . LEU A 1 97 ? 12.291 2.004 -14.796 1.00 79.94 97 LEU A CA 1
ATOM 751 C C . LEU A 1 97 ? 13.325 2.771 -13.960 1.00 79.94 97 LEU A C 1
ATOM 753 O O . LEU A 1 97 ? 13.289 4.007 -13.897 1.00 79.94 97 LEU A O 1
ATOM 757 N N . LYS A 1 98 ? 14.241 2.062 -13.293 1.00 88.25 98 LYS A N 1
ATOM 758 C CA . LYS A 1 98 ? 15.211 2.639 -12.355 1.00 88.25 98 LYS A CA 1
ATOM 759 C C . LYS A 1 98 ? 14.503 3.478 -11.285 1.00 88.25 98 LYS A C 1
ATOM 761 O O . LYS A 1 98 ? 13.389 3.174 -10.862 1.00 88.25 98 LYS A O 1
ATOM 766 N N . TRP A 1 99 ? 15.108 4.586 -10.872 1.00 89.69 99 TRP A N 1
ATOM 767 C CA . TRP A 1 99 ? 14.522 5.513 -9.901 1.00 89.69 99 TRP A CA 1
ATOM 768 C C . TRP A 1 99 ? 13.176 6.114 -10.330 1.00 89.69 99 TRP A C 1
ATOM 770 O O . TRP A 1 99 ? 12.403 6.547 -9.475 1.00 89.69 99 TRP A O 1
ATOM 780 N N . ARG A 1 100 ? 12.840 6.098 -11.630 1.00 87.56 100 ARG A N 1
ATOM 781 C CA . ARG A 1 100 ? 11.540 6.584 -12.124 1.00 87.56 100 ARG A CA 1
ATOM 782 C C . ARG A 1 100 ? 10.384 5.686 -11.681 1.00 87.56 100 ARG A C 1
ATOM 784 O O . ARG A 1 100 ? 9.259 6.167 -11.589 1.00 87.56 100 ARG A O 1
ATOM 791 N N . ALA A 1 101 ? 10.659 4.428 -11.320 1.00 87.31 101 ALA A N 1
ATOM 792 C CA . ALA A 1 101 ? 9.684 3.525 -10.712 1.00 87.31 101 ALA A CA 1
ATOM 793 C C . ALA A 1 101 ? 9.023 4.133 -9.470 1.00 87.31 101 ALA A C 1
ATOM 795 O O . ALA A 1 101 ? 7.826 3.951 -9.254 1.00 87.31 101 ALA A O 1
ATOM 796 N N . LEU A 1 102 ? 9.781 4.901 -8.677 1.00 92.00 102 LEU A N 1
ATOM 797 C CA . LEU A 1 102 ? 9.284 5.522 -7.453 1.00 92.00 102 LEU A CA 1
ATOM 798 C C . LEU A 1 102 ? 8.148 6.514 -7.734 1.00 92.00 102 LEU A C 1
ATOM 800 O O . LEU A 1 102 ? 7.183 6.558 -6.976 1.00 92.00 102 LEU A O 1
ATOM 804 N N . LEU A 1 103 ? 8.219 7.252 -8.850 1.00 90.19 103 LEU A N 1
ATOM 805 C CA . LEU A 1 103 ? 7.202 8.234 -9.252 1.00 90.19 103 LEU A CA 1
ATOM 806 C C . LEU A 1 103 ? 5.848 7.596 -9.575 1.00 90.19 103 LEU A C 1
ATOM 808 O O . LEU A 1 103 ? 4.836 8.287 -9.581 1.00 90.19 103 LEU A O 1
ATOM 812 N N . VAL A 1 104 ? 5.827 6.290 -9.836 1.00 89.31 104 VAL A N 1
ATOM 813 C CA . VAL A 1 104 ? 4.620 5.550 -10.210 1.00 89.31 104 VAL A CA 1
ATOM 814 C C . VAL A 1 104 ? 4.180 4.616 -9.088 1.00 89.31 104 VAL A C 1
ATOM 816 O O . VAL A 1 104 ? 3.024 4.653 -8.669 1.00 89.31 104 VAL A O 1
ATOM 819 N N . ALA A 1 105 ? 5.099 3.802 -8.568 1.00 90.88 105 ALA A N 1
ATOM 820 C CA . ALA A 1 105 ? 4.798 2.778 -7.577 1.00 90.88 105 ALA A CA 1
ATOM 821 C C . ALA A 1 105 ? 4.302 3.383 -6.259 1.00 90.88 105 ALA A C 1
ATOM 823 O O . ALA A 1 105 ? 3.284 2.939 -5.727 1.00 90.88 105 ALA A O 1
ATOM 824 N N . PHE A 1 106 ? 4.957 4.439 -5.763 1.00 94.56 106 PHE A N 1
ATOM 825 C CA . PHE A 1 106 ? 4.566 5.090 -4.512 1.00 94.56 106 PHE A CA 1
ATOM 826 C C . PHE A 1 106 ? 3.137 5.670 -4.552 1.00 94.56 106 PHE A C 1
ATOM 828 O O . PHE A 1 106 ? 2.328 5.309 -3.682 1.00 94.56 106 PHE A O 1
ATOM 835 N N . PRO A 1 107 ? 2.769 6.533 -5.524 1.00 94.25 107 PRO A N 1
ATOM 836 C CA . PRO A 1 107 ? 1.412 7.061 -5.585 1.00 94.25 107 PRO A CA 1
ATOM 837 C C . PRO A 1 107 ? 0.379 5.973 -5.890 1.00 94.25 107 PRO A C 1
ATOM 839 O O . PRO A 1 107 ? -0.676 5.974 -5.257 1.00 94.25 107 PRO A O 1
ATOM 842 N N . ALA A 1 108 ? 0.679 4.999 -6.759 1.00 93.25 108 ALA A N 1
ATOM 843 C CA . ALA A 1 108 ? -0.231 3.886 -7.046 1.00 93.25 108 ALA A CA 1
ATOM 844 C C . ALA A 1 108 ? -0.527 3.030 -5.802 1.00 93.25 108 ALA A C 1
ATOM 846 O O . ALA A 1 108 ? -1.683 2.724 -5.510 1.00 93.25 108 ALA A O 1
ATOM 847 N N . LYS A 1 109 ? 0.501 2.692 -5.020 1.00 94.06 109 LYS A N 1
ATOM 848 C CA . LYS A 1 109 ? 0.385 1.927 -3.769 1.00 94.06 109 LYS A CA 1
ATOM 849 C C . LYS A 1 109 ? -0.357 2.699 -2.686 1.00 94.06 109 LYS A C 1
ATOM 851 O O . LYS A 1 109 ? -1.181 2.139 -1.959 1.00 94.06 109 LYS A O 1
ATOM 856 N N . THR A 1 110 ? -0.091 3.997 -2.577 1.00 95.69 110 THR A N 1
ATOM 857 C CA . THR A 1 110 ? -0.783 4.861 -1.615 1.00 95.69 110 THR A CA 1
ATOM 858 C C . THR A 1 110 ? -2.260 4.986 -1.982 1.00 95.69 110 THR A C 1
ATOM 860 O O . THR A 1 110 ? -3.121 4.753 -1.131 1.00 95.69 110 THR A O 1
ATOM 863 N N . ALA A 1 111 ? -2.565 5.248 -3.256 1.00 95.88 111 ALA A N 1
ATOM 864 C CA . ALA A 1 111 ? -3.930 5.308 -3.770 1.00 95.88 111 ALA A CA 1
ATOM 865 C C . ALA A 1 111 ? -4.665 3.973 -3.590 1.00 95.88 111 ALA A C 1
ATOM 867 O O . ALA A 1 111 ? -5.793 3.961 -3.106 1.00 95.88 111 ALA A O 1
ATOM 868 N N . GLY A 1 112 ? -4.015 2.846 -3.891 1.00 94.94 112 GLY A N 1
ATOM 869 C CA . GLY A 1 112 ? -4.585 1.513 -3.692 1.00 94.94 112 GLY A CA 1
ATOM 870 C C . GLY A 1 112 ? -4.863 1.215 -2.218 1.00 94.94 112 GLY A C 1
ATOM 871 O O . GLY A 1 112 ? -5.889 0.622 -1.885 1.00 94.94 112 GLY A O 1
ATOM 872 N N . SER A 1 113 ? -4.002 1.684 -1.309 1.00 95.31 113 SER A N 1
ATOM 873 C CA . SER A 1 113 ? -4.199 1.511 0.135 1.00 95.31 113 SER A CA 1
ATOM 874 C C . SER A 1 113 ? -5.384 2.319 0.648 1.00 95.31 113 SER A C 1
ATOM 876 O O . SER A 1 113 ? -6.194 1.804 1.420 1.00 95.31 113 SER A O 1
ATOM 878 N N . VAL A 1 114 ? -5.516 3.565 0.188 1.00 96.31 114 VAL A N 1
ATOM 879 C CA . VAL A 1 114 ? -6.670 4.423 0.486 1.00 96.31 114 VAL A CA 1
ATOM 880 C C . VAL A 1 114 ? -7.951 3.832 -0.092 1.00 96.31 114 VAL A C 1
ATOM 882 O O . VAL A 1 114 ? -8.944 3.738 0.623 1.00 96.31 114 VAL A O 1
ATOM 885 N N . ALA A 1 115 ? -7.928 3.382 -1.347 1.00 94.69 115 ALA A N 1
ATOM 886 C CA . ALA A 1 115 ? -9.075 2.748 -1.988 1.00 94.69 115 ALA A CA 1
ATOM 887 C C . ALA A 1 115 ? -9.528 1.513 -1.200 1.00 94.69 115 ALA A C 1
ATOM 889 O O . ALA A 1 115 ? -10.688 1.430 -0.817 1.00 94.69 115 ALA A O 1
ATOM 890 N N . SER A 1 116 ? -8.600 0.620 -0.850 1.00 94.19 116 SER A N 1
ATOM 891 C CA . SER A 1 116 ? -8.873 -0.560 -0.015 1.00 94.19 116 SER A CA 1
ATOM 892 C C . SER A 1 116 ? -9.514 -0.184 1.322 1.00 94.19 116 SER A C 1
ATOM 894 O O . SER A 1 116 ? -10.503 -0.777 1.745 1.00 94.19 116 SER A O 1
ATOM 896 N N . PHE A 1 117 ? -8.972 0.835 1.990 1.00 94.56 117 PHE A N 1
ATOM 897 C CA . PHE A 1 117 ? -9.510 1.321 3.253 1.00 94.56 117 PHE A CA 1
ATOM 898 C C . PHE A 1 117 ? -10.937 1.851 3.103 1.00 94.56 117 PHE A C 1
ATOM 900 O O . PHE A 1 117 ? -11.804 1.495 3.894 1.00 94.56 117 PHE A O 1
ATOM 907 N N . LEU A 1 118 ? -11.210 2.657 2.076 1.00 93.00 118 LEU A N 1
ATOM 908 C CA . LEU A 1 118 ? -12.552 3.176 1.805 1.00 93.00 118 LEU A CA 1
ATOM 909 C C . LEU A 1 118 ? -13.525 2.054 1.418 1.00 93.00 118 LEU A C 1
ATOM 911 O O . LEU A 1 118 ? -14.665 2.042 1.879 1.00 93.00 118 LEU A O 1
ATOM 915 N N . MET A 1 119 ? -13.071 1.080 0.628 1.00 90.06 119 MET A N 1
ATOM 916 C CA . MET A 1 119 ? -13.864 -0.090 0.252 1.00 90.06 119 MET A CA 1
ATOM 917 C C . MET A 1 119 ? -14.254 -0.916 1.478 1.00 90.06 119 MET A C 1
ATOM 919 O O . MET A 1 119 ? -15.429 -1.230 1.668 1.00 90.06 119 MET A O 1
ATOM 923 N N . GLY A 1 120 ? -13.298 -1.188 2.365 1.00 90.00 120 GLY A N 1
ATOM 924 C CA . GLY A 1 120 ? -13.567 -1.856 3.634 1.00 90.00 120 GLY A CA 1
ATOM 925 C C . GLY A 1 120 ? -14.472 -1.048 4.568 1.00 90.00 120 GLY A C 1
ATOM 926 O O . GLY A 1 120 ? -15.354 -1.617 5.198 1.00 90.00 120 GLY A O 1
ATOM 927 N N . ARG A 1 121 ? -14.320 0.282 4.603 1.00 91.38 121 ARG A N 1
ATOM 928 C CA . ARG A 1 121 ? -15.104 1.199 5.449 1.00 91.38 121 ARG A CA 1
ATOM 929 C C . ARG A 1 121 ? -16.571 1.276 5.040 1.00 91.38 121 ARG A C 1
ATOM 931 O O . ARG A 1 121 ? -17.433 1.297 5.910 1.00 91.38 121 ARG A O 1
ATOM 938 N N . TYR A 1 122 ? -16.838 1.380 3.739 1.00 88.69 122 TYR A N 1
ATOM 939 C CA . TYR A 1 122 ? -18.161 1.756 3.231 1.00 88.69 122 TYR A CA 1
ATOM 940 C C . TYR A 1 122 ? -18.903 0.628 2.516 1.00 88.69 122 TYR A C 1
ATOM 942 O O . TYR A 1 122 ? -20.129 0.607 2.544 1.00 88.69 122 TYR A O 1
ATOM 950 N N . PHE A 1 123 ? -18.195 -0.316 1.890 1.00 86.12 123 PHE A N 1
ATOM 951 C CA . PHE A 1 123 ? -18.825 -1.372 1.088 1.00 86.12 123 PHE A CA 1
ATOM 952 C C . PHE A 1 123 ? -18.748 -2.748 1.749 1.00 86.12 123 PHE A C 1
ATOM 954 O O . PHE A 1 123 ? -19.685 -3.538 1.626 1.00 86.12 123 PHE A O 1
ATOM 961 N N . TRP A 1 124 ? -17.653 -3.042 2.455 1.00 86.06 124 TRP A N 1
ATOM 962 C CA . TRP A 1 124 ? -17.377 -4.373 3.011 1.00 86.06 124 TRP A CA 1
ATOM 963 C C . TRP A 1 124 ? -17.213 -4.393 4.531 1.00 86.06 124 TRP A C 1
ATOM 965 O O . TRP A 1 124 ? -16.630 -5.334 5.063 1.00 86.06 124 TRP A O 1
ATOM 975 N N . PHE A 1 125 ? -17.745 -3.393 5.234 1.00 86.12 125 PHE A N 1
ATOM 976 C CA . PHE A 1 125 ? -17.549 -3.234 6.676 1.00 86.12 125 PHE A CA 1
ATOM 977 C C . PHE A 1 125 ? -17.936 -4.490 7.464 1.00 86.12 125 PHE A C 1
ATOM 979 O O . PHE A 1 125 ? -17.115 -5.0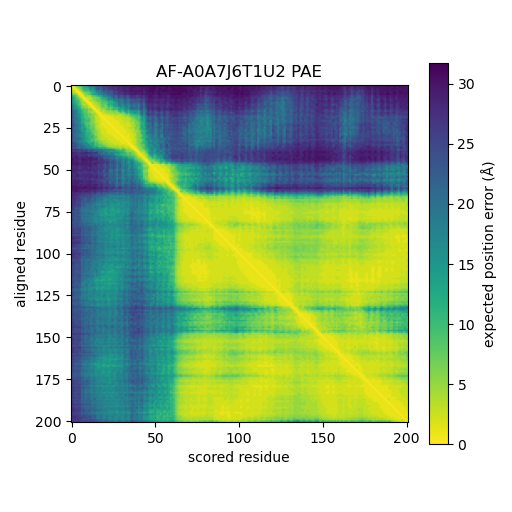28 8.203 1.00 86.12 125 PHE A O 1
ATOM 986 N N . ASP A 1 126 ? -19.148 -5.010 7.256 1.00 85.31 126 ASP A N 1
ATOM 987 C CA . ASP A 1 126 ? -19.643 -6.184 7.987 1.00 85.31 126 ASP A CA 1
ATOM 988 C C . ASP A 1 126 ? -18.855 -7.458 7.651 1.00 85.31 126 ASP A C 1
ATOM 990 O O . ASP A 1 126 ? -18.574 -8.282 8.524 1.00 85.31 126 ASP A O 1
ATOM 994 N N . LEU A 1 127 ? -18.442 -7.607 6.389 1.00 83.12 127 LEU A N 1
ATOM 995 C CA . LEU A 1 127 ? -17.647 -8.748 5.933 1.00 83.12 127 LEU A CA 1
ATOM 996 C C . LEU A 1 127 ? -16.260 -8.731 6.576 1.00 83.12 127 LEU A C 1
ATOM 998 O O . LEU A 1 127 ? -15.824 -9.724 7.152 1.00 83.12 127 LEU A O 1
ATOM 1002 N N . VAL A 1 128 ? -15.582 -7.587 6.527 1.00 84.94 128 VAL A N 1
ATOM 1003 C CA . VAL A 1 128 ? -14.251 -7.431 7.113 1.00 84.94 128 VAL A CA 1
ATOM 1004 C C . VAL A 1 128 ? -14.317 -7.552 8.636 1.00 84.94 128 VAL A C 1
ATOM 1006 O O . VAL A 1 128 ? -13.471 -8.214 9.234 1.00 84.94 128 VAL A O 1
ATOM 1009 N N . ARG A 1 129 ? -15.344 -6.975 9.272 1.00 85.12 129 ARG A N 1
ATOM 1010 C CA . ARG A 1 129 ? -15.548 -7.066 10.720 1.00 85.12 129 ARG A CA 1
ATOM 1011 C C . ARG A 1 129 ? -15.781 -8.507 11.151 1.00 85.12 129 ARG A C 1
ATOM 1013 O O . ARG A 1 129 ? -15.085 -8.969 12.043 1.00 85.12 129 ARG A O 1
ATOM 1020 N N . SER A 1 130 ? -16.694 -9.231 10.505 1.00 84.25 130 SER A N 1
ATOM 1021 C CA . SER A 1 130 ? -16.981 -10.635 10.841 1.00 84.25 130 SER A CA 1
ATOM 1022 C C . SER A 1 130 ? -15.775 -11.559 10.635 1.00 84.25 130 SER A C 1
ATOM 1024 O O . SER A 1 130 ? -15.544 -12.451 11.451 1.00 84.25 130 SER A O 1
ATOM 1026 N N . ALA A 1 131 ? -14.958 -11.308 9.605 1.00 81.00 131 ALA A N 1
ATOM 1027 C CA . ALA A 1 131 ? -13.708 -12.033 9.376 1.00 81.00 131 ALA A CA 1
ATOM 1028 C C . ALA A 1 131 ? -12.660 -11.787 10.479 1.00 81.00 131 ALA A C 1
ATOM 1030 O O . ALA A 1 131 ? -11.829 -12.652 10.752 1.00 81.00 131 ALA A O 1
ATOM 1031 N N . LEU A 1 132 ? -12.701 -10.617 11.122 1.00 79.12 132 LEU A N 1
ATOM 1032 C CA . LEU A 1 132 ? -11.729 -10.187 12.128 1.00 79.12 132 LEU A CA 1
ATOM 1033 C C . LEU A 1 132 ? -12.199 -10.366 13.573 1.00 79.12 132 LEU A C 1
ATOM 1035 O O . LEU A 1 132 ? -11.352 -10.421 14.465 1.00 79.12 132 LEU A O 1
ATOM 1039 N N . ASP A 1 133 ? -13.506 -10.504 13.806 1.00 76.38 133 ASP A N 1
ATOM 1040 C CA . ASP A 1 133 ? -14.141 -10.532 15.133 1.00 76.38 133 ASP A CA 1
ATOM 1041 C C . ASP A 1 133 ? -13.614 -11.664 16.031 1.00 76.38 133 ASP A C 1
ATOM 1043 O O . ASP A 1 133 ? -13.566 -11.551 17.254 1.00 76.38 133 ASP A O 1
ATOM 1047 N N . ARG A 1 134 ? -13.141 -12.752 15.410 1.00 70.62 134 ARG A N 1
ATOM 1048 C CA . ARG A 1 134 ? -12.556 -13.910 16.103 1.00 70.62 134 ARG A CA 1
ATOM 1049 C C . ARG A 1 134 ? -11.057 -13.783 16.380 1.00 70.62 134 ARG A C 1
ATOM 1051 O O . ARG A 1 134 ? -10.496 -14.666 17.018 1.00 70.62 134 ARG A O 1
ATOM 1058 N N . SER A 1 135 ? -10.399 -12.727 15.900 1.00 76.88 135 SER A N 1
ATOM 1059 C CA . SER A 1 135 ? -8.951 -12.559 16.048 1.00 76.88 135 SER A CA 1
ATOM 1060 C C . SER A 1 135 ? -8.602 -11.673 17.246 1.00 76.88 135 SER A C 1
ATOM 1062 O O . SER A 1 135 ? -9.135 -10.571 17.407 1.00 76.88 135 SER A O 1
ATOM 1064 N N . ASP A 1 136 ? -7.635 -12.105 18.054 1.00 77.62 136 ASP A N 1
ATOM 1065 C CA . ASP A 1 136 ? -7.072 -11.266 19.122 1.00 77.62 136 ASP A CA 1
ATOM 1066 C C . ASP A 1 136 ? -6.402 -10.005 18.559 1.00 77.62 136 ASP A C 1
ATOM 1068 O O . ASP A 1 136 ? -6.395 -8.950 19.194 1.00 77.62 136 ASP A O 1
ATOM 1072 N N . TYR A 1 137 ? -5.934 -10.083 17.310 1.00 73.44 137 TYR A N 1
ATOM 1073 C CA . TYR A 1 137 ? -5.415 -8.950 16.555 1.00 73.44 137 TYR A CA 1
ATOM 1074 C C . TYR A 1 137 ? -6.442 -7.819 16.409 1.00 73.44 137 TYR A C 1
ATOM 1076 O O . TYR A 1 137 ? -6.093 -6.655 16.595 1.00 73.44 137 TYR A O 1
ATOM 1084 N N . TYR A 1 138 ? -7.712 -8.129 16.134 1.00 78.75 138 TYR A N 1
ATOM 1085 C CA . TYR A 1 138 ? -8.755 -7.110 15.995 1.00 78.75 138 TYR A CA 1
ATOM 1086 C C . TYR A 1 138 ? -9.093 -6.432 17.323 1.00 78.75 138 TYR A C 1
ATOM 1088 O O . TYR A 1 138 ? -9.235 -5.209 17.374 1.00 78.75 138 TYR A O 1
ATOM 1096 N N . LYS A 1 139 ? -9.159 -7.206 18.413 1.00 80.25 139 LYS A N 1
ATOM 1097 C CA . LYS A 1 139 ? -9.342 -6.660 19.767 1.00 80.25 139 LYS A CA 1
ATOM 1098 C C . LYS A 1 139 ? -8.189 -5.725 20.135 1.00 80.25 139 LYS A C 1
ATOM 1100 O O . LYS A 1 139 ? -8.426 -4.606 20.590 1.00 80.25 139 LYS A O 1
ATOM 1105 N N . ALA A 1 140 ? -6.951 -6.144 19.863 1.00 78.69 140 ALA A N 1
ATOM 1106 C CA . ALA A 1 140 ? -5.769 -5.308 20.047 1.00 78.69 140 ALA A CA 1
ATOM 1107 C C . ALA A 1 140 ? -5.832 -4.039 19.183 1.00 78.69 140 ALA A C 1
ATOM 1109 O O . ALA A 1 140 ? -5.554 -2.949 19.682 1.00 78.69 140 ALA A O 1
ATOM 1110 N N . LEU A 1 141 ? -6.270 -4.149 17.922 1.00 78.88 141 LEU A N 1
ATOM 1111 C CA . LEU A 1 141 ? -6.468 -3.004 17.028 1.00 78.88 141 LEU A CA 1
ATOM 1112 C C . LEU A 1 141 ? -7.401 -1.966 17.646 1.00 78.88 141 LEU A C 1
ATOM 1114 O O . LEU A 1 141 ? -7.076 -0.780 17.667 1.00 78.88 141 LEU A O 1
ATOM 1118 N N . GLN A 1 142 ? -8.557 -2.401 18.150 1.00 80.81 142 GLN A N 1
ATOM 1119 C CA . GLN A 1 142 ? -9.560 -1.505 18.725 1.00 80.81 142 GLN A CA 1
ATOM 1120 C C . GLN A 1 142 ? -9.039 -0.784 19.972 1.00 80.81 142 GLN A C 1
ATOM 1122 O O . GLN A 1 142 ? -9.222 0.426 20.105 1.00 80.81 142 GLN A O 1
ATOM 1127 N N . ILE A 1 143 ? -8.341 -1.497 20.861 1.00 83.06 143 ILE A N 1
ATOM 1128 C CA . ILE A 1 143 ? -7.769 -0.910 22.081 1.00 83.06 143 ILE A CA 1
ATOM 1129 C C . ILE A 1 143 ? -6.670 0.104 21.727 1.00 83.06 143 ILE A C 1
ATOM 1131 O O . ILE A 1 143 ? -6.669 1.232 22.224 1.00 83.06 143 ILE A O 1
ATOM 1135 N N . LEU A 1 144 ? -5.743 -0.276 20.843 1.00 82.12 144 LEU A N 1
ATOM 1136 C CA . LEU A 1 144 ? -4.583 0.548 20.495 1.00 82.12 144 LEU A CA 1
ATOM 1137 C C . LEU A 1 144 ? -4.972 1.795 19.696 1.00 82.12 144 LEU A C 1
ATOM 1139 O O . LEU A 1 144 ? -4.421 2.872 19.933 1.00 82.12 144 LEU A O 1
ATOM 1143 N N . THR A 1 145 ? -5.944 1.675 18.789 1.00 81.81 145 THR A N 1
ATOM 1144 C CA . THR A 1 145 ? -6.436 2.822 18.009 1.00 81.81 145 THR A CA 1
ATOM 1145 C C . THR A 1 145 ? -7.169 3.844 18.870 1.00 81.81 145 THR A C 1
ATOM 1147 O O . THR A 1 145 ? -7.045 5.035 18.602 1.00 81.81 145 THR A O 1
ATOM 1150 N N . ARG A 1 146 ? -7.859 3.418 19.938 1.00 80.94 146 ARG A N 1
ATOM 1151 C CA . ARG A 1 146 ? -8.564 4.331 20.852 1.00 80.94 146 ARG A CA 1
ATOM 1152 C C . ARG A 1 146 ? -7.619 5.175 21.711 1.00 80.94 146 ARG A C 1
ATOM 1154 O O . ARG A 1 146 ? -7.923 6.330 21.983 1.00 80.94 146 ARG A O 1
ATOM 1161 N N . ASN A 1 147 ? -6.486 4.610 22.122 1.00 80.19 147 ASN A N 1
ATOM 1162 C CA . ASN A 1 147 ? -5.538 5.290 23.011 1.00 80.19 147 ASN A CA 1
ATOM 1163 C C . ASN A 1 147 ? -4.489 6.111 22.255 1.00 80.19 147 ASN A C 1
ATOM 1165 O O . ASN A 1 147 ? -4.032 7.144 22.739 1.00 80.19 147 ASN A O 1
ATOM 1169 N N . SER A 1 148 ? -4.027 5.632 21.099 1.00 85.00 148 SER A N 1
ATOM 1170 C CA . SER A 1 148 ? -2.942 6.270 20.346 1.00 85.00 148 SER A CA 1
ATOM 1171 C C . SER A 1 148 ? -3.020 5.918 18.860 1.00 85.00 148 SER A C 1
ATOM 1173 O O . SER A 1 148 ? -2.135 5.241 18.330 1.00 85.00 148 SER A O 1
ATOM 1175 N N . GLU A 1 149 ? -4.068 6.409 18.188 1.00 87.25 149 GLU A N 1
ATOM 1176 C CA . GLU A 1 149 ? -4.345 6.199 16.757 1.00 87.25 149 GLU A CA 1
ATOM 1177 C C . GLU A 1 149 ? -3.082 6.307 15.895 1.00 87.25 149 GLU A C 1
ATOM 1179 O O . GLU A 1 149 ? -2.686 5.339 15.252 1.00 87.25 149 GLU A O 1
ATOM 1184 N N . MET A 1 150 ? -2.407 7.459 15.919 1.00 89.12 150 MET A N 1
ATOM 1185 C CA . MET A 1 150 ? -1.265 7.712 15.037 1.00 89.12 150 MET A CA 1
ATOM 1186 C C . MET A 1 150 ? -0.095 6.764 15.305 1.00 89.12 150 MET A C 1
ATOM 1188 O O . MET A 1 150 ? 0.467 6.200 14.369 1.00 89.12 150 MET A O 1
ATOM 1192 N N . LYS A 1 151 ? 0.244 6.525 16.577 1.00 89.38 151 LYS A N 1
ATOM 1193 C CA . LYS A 1 151 ? 1.334 5.611 16.950 1.00 89.38 151 LYS A CA 1
ATOM 1194 C C . LYS A 1 151 ? 1.044 4.196 16.459 1.00 89.38 151 LYS A C 1
ATOM 1196 O O . LYS A 1 151 ? 1.918 3.558 15.873 1.00 89.38 151 LYS A O 1
ATOM 1201 N N . PHE A 1 152 ? -0.190 3.732 16.653 1.00 88.88 152 PHE A N 1
ATOM 1202 C CA . PHE A 1 152 ? -0.626 2.441 16.145 1.00 88.88 152 PHE A CA 1
ATOM 1203 C C . PHE A 1 152 ? -0.551 2.386 14.617 1.00 88.88 152 PHE A C 1
ATOM 1205 O O . PHE A 1 152 ? -0.013 1.429 14.070 1.00 88.88 152 PHE A O 1
ATOM 1212 N N . LEU A 1 153 ? -1.039 3.414 13.919 1.00 91.56 153 LEU A N 1
ATOM 1213 C CA . LEU A 1 153 ? -1.046 3.431 12.459 1.00 91.56 153 LEU A CA 1
ATOM 1214 C C . LEU A 1 153 ? 0.359 3.347 11.881 1.00 91.56 153 LEU A C 1
ATOM 1216 O O . LEU A 1 153 ? 0.584 2.526 10.998 1.00 91.56 153 LEU A O 1
ATOM 1220 N N . PHE A 1 154 ? 1.311 4.110 12.412 1.00 92.38 154 PHE A N 1
ATOM 1221 C CA . PHE A 1 154 ? 2.707 4.006 11.993 1.00 92.38 154 PHE A CA 1
ATOM 1222 C C . PHE A 1 154 ? 3.282 2.613 12.274 1.00 92.38 154 PHE A C 1
ATOM 1224 O O . PHE A 1 154 ? 3.795 1.975 11.357 1.00 92.38 154 PHE A O 1
ATOM 1231 N N . LEU A 1 155 ? 3.129 2.094 13.497 1.00 89.94 155 LEU A N 1
ATOM 1232 C CA . LEU A 1 155 ? 3.633 0.764 13.868 1.00 89.94 155 LEU A CA 1
ATOM 1233 C C . LEU A 1 155 ? 3.026 -0.350 13.006 1.00 89.94 155 LEU A C 1
ATOM 1235 O O . LEU A 1 155 ? 3.749 -1.213 12.513 1.00 89.94 155 LEU A O 1
ATOM 1239 N N . SER A 1 156 ? 1.718 -0.295 12.751 1.00 87.06 156 SER A N 1
ATOM 1240 C CA . SER A 1 156 ? 0.993 -1.289 11.952 1.00 87.06 156 SER A CA 1
ATOM 1241 C C . SER A 1 156 ? 1.536 -1.418 10.527 1.00 87.06 156 SER A C 1
ATOM 1243 O O . SER A 1 156 ? 1.476 -2.495 9.929 1.00 87.06 156 SER A O 1
ATOM 1245 N N . ARG A 1 157 ? 2.128 -0.346 9.982 1.00 89.88 157 ARG A N 1
ATOM 1246 C CA . ARG A 1 157 ? 2.747 -0.368 8.653 1.00 89.88 157 ARG A CA 1
ATOM 1247 C C . ARG A 1 157 ? 4.054 -1.149 8.637 1.00 89.88 157 ARG A C 1
ATOM 1249 O O . ARG A 1 157 ? 4.303 -1.833 7.644 1.00 89.88 157 ARG A O 1
ATOM 1256 N N . PHE A 1 158 ? 4.814 -1.123 9.732 1.00 87.81 158 PHE A N 1
ATOM 1257 C CA . PHE A 1 158 ? 6.049 -1.894 9.908 1.00 87.81 158 PHE A CA 1
ATOM 1258 C C . PHE A 1 158 ? 5.811 -3.360 10.283 1.00 87.81 158 PHE A C 1
ATOM 1260 O O . PHE A 1 158 ? 6.684 -4.193 10.059 1.00 87.81 158 PHE A O 1
ATOM 1267 N N . MET A 1 159 ? 4.635 -3.704 10.814 1.00 85.50 159 MET A N 1
ATOM 1268 C CA . MET A 1 159 ? 4.319 -5.089 11.173 1.00 85.50 159 MET A CA 1
ATOM 1269 C C . MET A 1 159 ? 4.372 -6.022 9.957 1.00 85.50 159 MET A C 1
ATOM 1271 O O . MET A 1 159 ? 3.890 -5.677 8.875 1.00 85.50 159 MET A O 1
ATOM 1275 N N . TYR A 1 160 ? 4.878 -7.2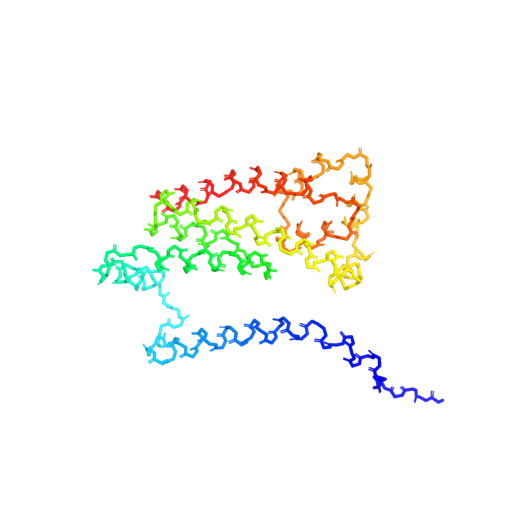41 10.142 1.00 81.00 160 TYR A N 1
ATOM 1276 C CA . TYR A 1 160 ? 4.869 -8.282 9.113 1.00 81.00 160 TYR A CA 1
ATOM 1277 C C . TYR A 1 160 ? 3.496 -8.967 9.039 1.00 81.00 160 TYR A C 1
ATOM 1279 O O . TYR A 1 160 ? 3.319 -10.125 9.401 1.00 81.00 160 TYR A O 1
ATOM 1287 N N . VAL A 1 161 ? 2.488 -8.202 8.621 1.00 80.44 161 VAL A N 1
ATOM 1288 C CA . VAL A 1 161 ? 1.124 -8.686 8.376 1.00 80.44 161 VAL A CA 1
ATOM 1289 C C . VAL A 1 161 ? 0.731 -8.433 6.918 1.00 80.44 161 VAL A C 1
ATOM 1291 O O . VAL A 1 161 ? 1.228 -7.472 6.314 1.00 80.44 161 VAL A O 1
ATOM 1294 N N . PRO A 1 162 ? -0.155 -9.258 6.332 1.00 78.94 162 PRO A N 1
ATOM 1295 C CA . PRO A 1 162 ? -0.588 -9.080 4.952 1.00 78.94 162 PRO A CA 1
ATOM 1296 C C . PRO A 1 162 ? -1.178 -7.690 4.699 1.00 78.94 162 PRO A C 1
ATOM 1298 O O . PRO A 1 162 ? -1.850 -7.113 5.557 1.00 78.94 162 PRO A O 1
ATOM 1301 N N . ILE A 1 163 ? -0.970 -7.150 3.498 1.00 82.81 163 ILE A N 1
ATOM 1302 C CA . ILE A 1 163 ? -1.397 -5.783 3.176 1.00 82.81 163 ILE A CA 1
ATOM 1303 C C . ILE A 1 163 ? -2.922 -5.611 3.219 1.00 82.81 163 ILE A C 1
ATOM 1305 O O . ILE A 1 163 ? -3.407 -4.553 3.620 1.00 82.81 163 ILE A O 1
ATOM 1309 N N . TRP A 1 164 ? -3.681 -6.671 2.917 1.00 81.38 164 TRP A N 1
ATOM 1310 C CA . TRP A 1 164 ? -5.135 -6.658 3.071 1.00 81.38 164 TRP A CA 1
ATOM 1311 C C . TRP A 1 164 ? -5.541 -6.441 4.535 1.00 81.38 164 TRP A C 1
ATOM 1313 O O . TRP A 1 164 ? -6.438 -5.648 4.801 1.00 81.38 164 TRP A O 1
ATOM 1323 N N . VAL A 1 165 ? -4.828 -7.035 5.499 1.00 84.12 165 VAL A N 1
ATOM 1324 C CA . VAL A 1 165 ? -5.070 -6.806 6.934 1.00 84.12 165 VAL A CA 1
ATOM 1325 C C . VAL A 1 165 ? -4.752 -5.356 7.302 1.00 84.12 165 VAL A C 1
ATOM 1327 O O . VAL A 1 165 ? -5.541 -4.706 7.984 1.00 84.12 165 VAL A O 1
ATOM 1330 N N . LYS A 1 166 ? -3.636 -4.806 6.805 1.00 88.38 166 LYS A N 1
ATOM 1331 C CA . LYS A 1 166 ? -3.235 -3.410 7.079 1.00 88.38 166 LYS A CA 1
ATOM 1332 C C . LYS A 1 166 ? -4.230 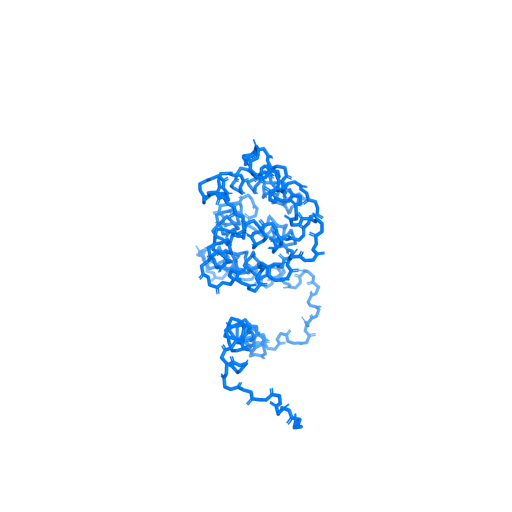-2.386 6.538 1.00 88.38 166 LYS A C 1
ATOM 1334 O O . LYS A 1 166 ? -4.397 -1.321 7.127 1.00 88.38 166 LYS A O 1
ATOM 1339 N N . ASN A 1 167 ? -4.864 -2.684 5.408 1.00 92.19 167 ASN A N 1
ATOM 1340 C CA . ASN A 1 167 ? -5.765 -1.753 4.742 1.00 92.19 167 ASN A CA 1
ATOM 1341 C C . ASN A 1 167 ? -7.222 -1.973 5.161 1.00 92.19 167 ASN A C 1
ATOM 1343 O O . ASN A 1 167 ? -7.840 -1.072 5.728 1.00 92.19 167 ASN A O 1
ATOM 1347 N N . TYR A 1 168 ? -7.754 -3.178 4.948 1.00 89.94 168 TYR A N 1
ATOM 1348 C CA . TYR A 1 168 ? -9.129 -3.522 5.304 1.00 89.94 168 TYR A CA 1
ATOM 1349 C C . TYR A 1 168 ? -9.295 -3.694 6.815 1.00 89.94 168 TYR A C 1
ATOM 1351 O O . TYR A 1 168 ? -10.274 -3.212 7.371 1.00 89.94 168 TYR A O 1
ATOM 1359 N N . GLY A 1 169 ? -8.337 -4.280 7.531 1.00 88.81 169 GLY A N 1
ATOM 1360 C CA . GLY A 1 169 ? -8.482 -4.458 8.981 1.00 88.81 169 GLY A CA 1
ATOM 1361 C C . GLY A 1 169 ? -8.546 -3.142 9.754 1.00 88.81 169 GLY A C 1
ATOM 1362 O O . GLY A 1 169 ? -9.369 -2.985 10.651 1.00 88.81 169 GLY A O 1
ATOM 1363 N N . VAL A 1 170 ? -7.772 -2.142 9.337 1.00 90.56 170 VAL A N 1
ATOM 1364 C CA . VAL A 1 170 ? -7.865 -0.782 9.894 1.00 90.56 170 VAL A CA 1
ATOM 1365 C C . VAL A 1 170 ? -9.138 -0.062 9.418 1.00 90.56 170 VAL A C 1
ATOM 1367 O O . VAL A 1 170 ? -9.631 0.850 10.080 1.00 90.56 170 VAL A O 1
ATOM 1370 N N . SER A 1 171 ? -9.735 -0.491 8.303 1.00 91.75 171 SER A N 1
ATOM 1371 C CA . SER A 1 171 ? -10.996 0.076 7.826 1.00 91.75 171 SER A CA 1
ATOM 1372 C C . SER A 1 171 ? -12.176 -0.201 8.764 1.00 91.75 171 SER A C 1
ATOM 1374 O O . SER A 1 171 ? -13.119 0.572 8.775 1.00 91.75 171 SER A O 1
ATOM 1376 N N . VAL A 1 172 ? -12.132 -1.219 9.620 1.00 90.56 172 VAL A N 1
ATOM 1377 C CA . VAL A 1 172 ? -13.242 -1.521 10.548 1.00 90.56 172 VAL A CA 1
ATOM 1378 C C . VAL A 1 172 ? -13.033 -0.963 11.961 1.00 90.56 172 VAL A C 1
ATOM 1380 O O . VAL A 1 172 ? -13.726 -1.360 12.897 1.00 90.56 172 VAL A O 1
ATOM 1383 N N . THR A 1 173 ? -12.078 -0.045 12.137 1.00 89.19 173 THR A N 1
ATOM 1384 C CA . THR A 1 173 ? -11.843 0.677 13.398 1.00 89.19 173 TH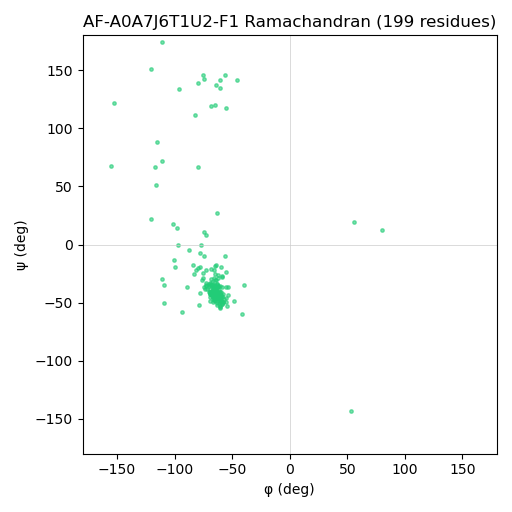R A CA 1
ATOM 1385 C C . THR A 1 173 ? -12.201 2.159 13.296 1.00 89.19 173 THR A C 1
ATOM 1387 O O . THR A 1 173 ? -12.515 2.670 12.221 1.00 89.19 173 THR A O 1
ATOM 1390 N N . ALA A 1 174 ? -12.125 2.869 14.428 1.00 86.88 174 ALA A N 1
ATOM 1391 C CA . ALA A 1 174 ? -12.436 4.298 14.546 1.00 86.88 174 ALA A CA 1
ATOM 1392 C C . ALA A 1 174 ? -11.391 5.240 13.909 1.00 86.88 174 ALA A C 1
ATOM 1394 O O . ALA A 1 174 ? -11.470 6.453 14.071 1.00 86.88 174 ALA A O 1
ATOM 1395 N N . VAL A 1 175 ? -10.410 4.695 13.187 1.00 91.00 175 VAL A N 1
ATOM 1396 C CA . VAL A 1 175 ? -9.323 5.450 12.558 1.00 91.00 175 VAL A CA 1
ATOM 1397 C C . VAL A 1 175 ? -9.837 6.411 11.488 1.00 91.00 175 VAL A C 1
ATOM 1399 O O . VAL A 1 175 ? -10.640 6.047 10.614 1.00 91.00 175 VAL A O 1
ATOM 1402 N N . THR A 1 176 ? -9.278 7.618 11.495 1.00 92.56 176 THR A N 1
ATOM 1403 C CA . THR A 1 176 ? -9.518 8.651 10.492 1.00 92.56 176 THR A CA 1
ATOM 1404 C C . THR A 1 176 ? -8.792 8.349 9.179 1.00 92.56 176 THR A C 1
ATOM 1406 O O . THR A 1 176 ? -7.665 7.853 9.148 1.00 92.56 176 THR A O 1
ATOM 1409 N N . LEU A 1 177 ? -9.411 8.720 8.053 1.00 93.00 177 LEU A N 1
ATOM 1410 C CA . LEU A 1 177 ? -8.774 8.598 6.736 1.00 93.00 177 LEU A CA 1
ATOM 1411 C C . LEU A 1 177 ? -7.461 9.393 6.662 1.00 93.00 177 LEU A C 1
ATOM 1413 O O . LEU A 1 177 ? -6.502 8.941 6.046 1.00 93.00 177 LEU A O 1
ATOM 1417 N N . ARG A 1 178 ? -7.410 10.567 7.304 1.00 93.75 178 ARG A N 1
ATOM 1418 C CA . ARG A 1 178 ? -6.222 11.432 7.316 1.00 93.75 178 ARG A CA 1
ATOM 1419 C C . ARG A 1 178 ? -5.054 10.768 8.037 1.00 93.75 178 ARG A C 1
ATOM 1421 O O . ARG A 1 178 ? -3.961 10.719 7.479 1.00 93.75 178 ARG A O 1
ATOM 1428 N N . GLY A 1 179 ? -5.291 10.217 9.230 1.00 93.25 179 GLY A N 1
ATOM 1429 C CA . GLY A 1 179 ? -4.269 9.481 9.972 1.00 93.25 179 GLY A CA 1
ATOM 1430 C C . GLY A 1 179 ? -3.783 8.260 9.197 1.00 93.25 179 GLY A C 1
ATOM 1431 O O . GLY A 1 179 ? -2.577 8.039 9.065 1.00 93.25 179 GLY A O 1
ATOM 1432 N N . PHE A 1 180 ? -4.717 7.506 8.608 1.00 95.06 180 PHE A N 1
ATOM 1433 C CA . PHE A 1 180 ? -4.399 6.353 7.767 1.00 95.06 180 PHE A CA 1
ATOM 1434 C C . PHE A 1 180 ? -3.541 6.738 6.557 1.00 95.06 180 PHE A C 1
ATOM 1436 O O . PHE A 1 180 ? -2.533 6.080 6.296 1.00 95.06 180 PHE A O 1
ATOM 1443 N N . LEU A 1 181 ? -3.929 7.786 5.825 1.00 96.12 181 LEU A N 1
ATOM 1444 C CA . LEU A 1 181 ? -3.208 8.273 4.652 1.00 96.12 181 LEU A CA 1
ATOM 1445 C C . LEU A 1 181 ? -1.795 8.704 5.031 1.00 96.12 181 LEU A C 1
ATOM 1447 O O . LEU A 1 181 ? -0.851 8.273 4.379 1.00 96.12 181 LEU A O 1
ATOM 1451 N N . LEU A 1 182 ? -1.642 9.493 6.098 1.00 95.75 182 LEU A N 1
ATOM 1452 C CA . LEU A 1 182 ? -0.336 9.985 6.526 1.00 95.75 182 LEU A CA 1
ATOM 1453 C C . LEU A 1 182 ? 0.596 8.828 6.901 1.00 95.75 182 LEU A C 1
ATOM 1455 O O . LEU A 1 182 ? 1.704 8.739 6.385 1.00 95.75 182 LEU A O 1
ATOM 1459 N N . ALA A 1 183 ? 0.127 7.888 7.724 1.00 94.94 183 ALA A N 1
ATOM 1460 C CA . ALA A 1 183 ? 0.926 6.723 8.096 1.00 94.94 183 ALA A CA 1
ATOM 1461 C C . ALA A 1 183 ? 1.266 5.837 6.884 1.00 94.94 183 ALA A C 1
ATOM 1463 O O . ALA A 1 183 ? 2.397 5.364 6.753 1.00 94.94 183 ALA A O 1
ATOM 1464 N N . SER A 1 184 ? 0.302 5.622 5.981 1.00 94.75 184 SER A N 1
ATOM 1465 C CA . SER A 1 184 ? 0.494 4.807 4.774 1.00 94.75 184 SER A CA 1
ATOM 1466 C C . SER A 1 184 ? 1.462 5.452 3.793 1.00 94.75 184 SER A C 1
ATOM 1468 O O . SER A 1 184 ? 2.308 4.752 3.250 1.00 94.75 184 SER A O 1
ATOM 1470 N N . ALA A 1 185 ? 1.362 6.764 3.585 1.00 95.94 185 ALA A N 1
ATOM 1471 C CA . ALA A 1 185 ? 2.232 7.510 2.690 1.00 95.94 185 ALA A CA 1
ATOM 1472 C C . ALA A 1 185 ? 3.655 7.589 3.251 1.00 95.94 185 ALA A C 1
ATOM 1474 O O . ALA A 1 185 ? 4.599 7.242 2.552 1.00 95.94 185 ALA A O 1
ATOM 1475 N N . SER A 1 186 ? 3.826 7.954 4.525 1.00 95.19 186 SER A N 1
ATOM 1476 C CA . SER A 1 186 ? 5.158 8.093 5.123 1.00 95.19 186 SER A CA 1
ATOM 1477 C C . SER A 1 186 ? 5.919 6.768 5.148 1.00 95.19 186 SER A C 1
ATOM 1479 O O . SER A 1 186 ? 7.041 6.682 4.656 1.00 95.19 186 SER A O 1
ATOM 1481 N N . VAL A 1 187 ? 5.307 5.708 5.681 1.00 94.56 187 VAL A N 1
ATOM 1482 C CA . VAL A 1 187 ? 5.972 4.398 5.765 1.00 94.56 187 VAL A CA 1
ATOM 1483 C C . VAL A 1 187 ? 6.025 3.722 4.394 1.00 94.56 187 VAL A C 1
ATOM 1485 O O . VAL A 1 187 ? 7.023 3.095 4.043 1.00 94.56 187 VAL A O 1
ATOM 1488 N N . GLY A 1 188 ? 4.974 3.882 3.587 1.00 92.50 188 GLY A N 1
ATOM 1489 C CA . GLY A 1 188 ? 4.923 3.370 2.221 1.00 92.50 188 GLY A CA 1
ATOM 1490 C C . GLY A 1 188 ? 6.020 3.955 1.343 1.00 92.50 188 GLY A C 1
ATOM 1491 O O . GLY A 1 188 ? 6.642 3.196 0.605 1.00 92.50 188 GLY A O 1
ATOM 1492 N N . PHE A 1 189 ? 6.314 5.252 1.462 1.00 95.00 189 PHE A N 1
ATOM 1493 C CA . PHE A 1 189 ? 7.410 5.903 0.747 1.00 95.00 189 PHE A CA 1
ATOM 1494 C C . PHE A 1 189 ? 8.760 5.271 1.092 1.00 95.00 189 PHE A C 1
ATOM 1496 O O . PHE A 1 189 ? 9.476 4.855 0.187 1.00 95.00 189 PHE A O 1
ATOM 1503 N N . LEU A 1 190 ? 9.065 5.105 2.385 1.00 94.81 190 LEU A N 1
ATOM 1504 C CA . LEU A 1 190 ? 10.321 4.494 2.840 1.00 94.81 190 LEU A CA 1
ATOM 1505 C C . LEU A 1 190 ? 10.519 3.085 2.263 1.00 94.81 190 LEU A C 1
ATOM 1507 O O . LEU A 1 190 ? 11.578 2.782 1.717 1.00 94.81 190 LEU A O 1
ATOM 1511 N N . PHE A 1 191 ? 9.486 2.239 2.324 1.00 92.38 191 PHE A N 1
ATOM 1512 C CA . PHE A 1 191 ? 9.556 0.900 1.736 1.00 92.38 191 PHE A CA 1
ATOM 1513 C C . PHE A 1 191 ? 9.632 0.927 0.206 1.00 92.38 191 PHE A C 1
ATOM 1515 O O . PHE A 1 191 ? 10.327 0.098 -0.371 1.00 92.38 191 PHE A O 1
ATOM 1522 N N . SER A 1 192 ? 8.953 1.870 -0.454 1.00 93.25 192 SER A N 1
ATOM 1523 C CA . SER A 1 192 ? 9.019 2.006 -1.916 1.00 93.25 192 SER A CA 1
ATOM 1524 C C . SER A 1 192 ? 10.435 2.384 -2.357 1.00 93.25 192 SER A C 1
ATOM 1526 O O . SER A 1 192 ? 10.953 1.786 -3.292 1.00 93.25 192 SER A O 1
ATOM 1528 N N . VAL A 1 193 ? 11.094 3.313 -1.651 1.00 95.12 193 VAL A N 1
ATOM 1529 C CA . VAL A 1 193 ? 12.504 3.668 -1.891 1.00 95.12 193 VAL A CA 1
ATOM 1530 C C . VAL A 1 193 ? 13.402 2.448 -1.714 1.00 95.12 193 VAL A C 1
ATOM 1532 O O . VAL A 1 193 ? 14.216 2.173 -2.590 1.00 95.12 193 VAL A O 1
ATOM 1535 N N . LEU A 1 194 ? 13.226 1.691 -0.626 1.00 93.94 194 LEU A N 1
ATOM 1536 C CA . LEU A 1 194 ? 14.015 0.489 -0.354 1.00 93.94 194 LEU A CA 1
ATOM 1537 C C . LEU A 1 194 ? 13.877 -0.556 -1.471 1.00 93.94 194 LEU A C 1
ATOM 1539 O O . LEU A 1 194 ? 14.881 -1.041 -1.982 1.00 93.94 194 LEU A O 1
ATOM 1543 N N . PHE A 1 195 ? 12.650 -0.903 -1.866 1.00 88.88 195 PHE A N 1
ATOM 1544 C CA . PHE A 1 195 ? 12.428 -1.951 -2.867 1.00 88.88 195 PHE A CA 1
ATOM 1545 C C . PHE A 1 195 ? 12.803 -1.513 -4.282 1.00 88.88 195 PHE A C 1
ATOM 1547 O O . PHE A 1 195 ? 13.348 -2.314 -5.037 1.00 88.88 195 PHE A O 1
ATOM 1554 N N . VAL A 1 196 ? 12.594 -0.240 -4.628 1.00 91.38 196 VAL A N 1
ATOM 1555 C CA . VAL A 1 196 ? 13.094 0.312 -5.893 1.00 91.38 196 VAL A CA 1
ATOM 1556 C C . VAL A 1 196 ? 14.622 0.315 -5.908 1.00 91.38 196 VAL A C 1
ATOM 1558 O O . VAL A 1 196 ? 15.200 -0.093 -6.907 1.00 91.38 196 VAL A O 1
ATOM 1561 N N . TYR A 1 197 ? 15.284 0.699 -4.811 1.00 92.06 197 TYR A N 1
ATOM 1562 C CA . TYR A 1 197 ? 16.748 0.666 -4.701 1.00 92.06 197 TYR A CA 1
ATOM 1563 C C . TYR A 1 197 ? 17.318 -0.743 -4.899 1.00 92.06 197 TYR A C 1
ATOM 1565 O O . TYR A 1 197 ? 18.277 -0.916 -5.650 1.00 92.06 197 TYR A O 1
ATOM 1573 N N . VAL A 1 198 ? 16.688 -1.748 -4.282 1.00 89.62 198 VAL A N 1
ATOM 1574 C CA . VAL A 1 198 ? 17.041 -3.163 -4.482 1.00 89.62 198 VAL A CA 1
ATOM 1575 C C . VAL A 1 198 ? 16.877 -3.585 -5.943 1.00 89.62 198 VAL A C 1
ATOM 1577 O O . VAL A 1 198 ? 17.672 -4.376 -6.419 1.00 89.62 198 VAL A O 1
ATOM 1580 N N . GLY A 1 199 ? 15.878 -3.068 -6.662 1.00 77.94 199 GLY A N 1
ATOM 1581 C CA . GLY A 1 199 ? 15.722 -3.342 -8.094 1.00 77.94 199 GLY A CA 1
ATOM 1582 C C . GLY A 1 199 ? 16.708 -2.590 -8.990 1.0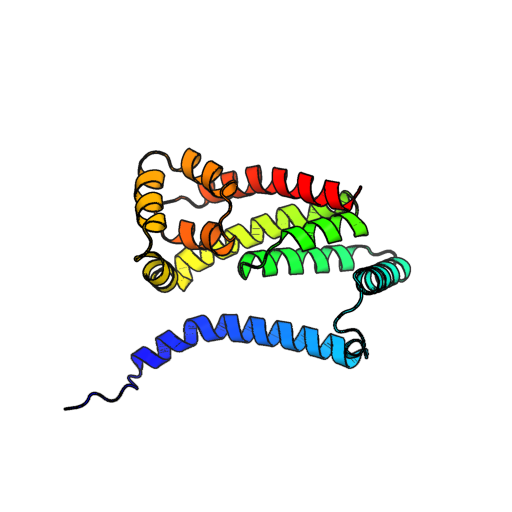0 77.94 199 GLY A C 1
ATOM 1583 O O . GLY A 1 199 ? 17.033 -3.055 -10.078 1.00 77.94 199 GLY A O 1
ATOM 1584 N N . VAL A 1 200 ? 17.160 -1.410 -8.562 1.00 84.31 200 VAL A N 1
ATOM 1585 C CA . VAL A 1 200 ? 18.126 -0.586 -9.305 1.00 84.31 200 VAL A CA 1
ATOM 1586 C C . VAL A 1 200 ? 19.536 -1.180 -9.256 1.00 84.31 200 VAL A C 1
ATOM 1588 O O . V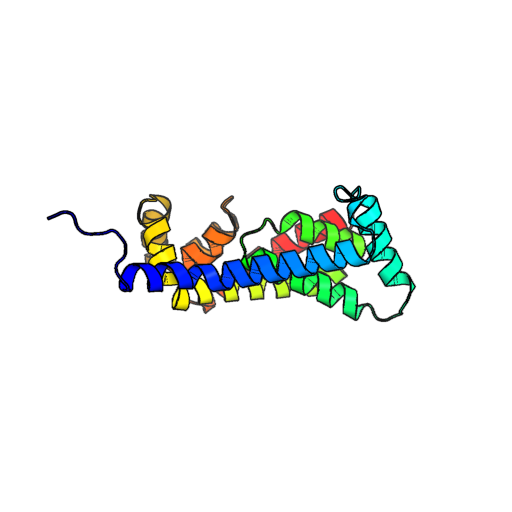AL A 1 200 ? 20.264 -1.023 -10.239 1.00 84.31 200 VAL A O 1
ATOM 1591 N N . THR A 1 201 ? 19.899 -1.787 -8.122 1.00 79.94 201 THR A N 1
ATOM 1592 C CA . THR A 1 201 ? 21.226 -2.354 -7.824 1.00 79.94 201 THR A CA 1
ATOM 1593 C C . THR A 1 201 ? 21.378 -3.741 -8.430 1.00 79.94 201 THR A C 1
ATOM 1595 O O . THR A 1 201 ? 22.452 -3.997 -9.014 1.00 79.94 201 THR A O 1
#

Foldseek 3Di:
DDDDPDDPVVVVVVVLVVVVVVVVVVVVVVVVVVCVVVVVVVPPVVPLVNVLVVLVVVVPPDVDCPVVLVVLLVCLLVCLLVLHDCLVSLLSLLQRVNPVSLVRNLVSNLNSLLVNLVCLQPRVVVVLCVVCVPPPVLVVLQVCCVPPVLVCLLVLLVDPDTSSCNRNVNSNYPHDSVSNSVSCNVSSSVVSCVSSVNSND

InterPro domains:
  IPR015414 Transmembrane protein TMEM64 [PTHR12677] (10-201)
  IPR032816 VTT domain [PF09335] (84-199)